Protein 1KZL (pdb70)

Sequence (202 aa):
MFTGLVEAIGVVKDVQGTIDNGFAMKIEAPQILDDCHTGDSIAVNGTCLTVTDFDRYHFTVGIAPESLRLTNLGQCKAGDPVNLERAVLSSTRMGGHFVQGHVDTVAEIVEKKQDGEAIDFTFRPRDPFVLKYIVYKGYIALDGTSLTITHVDDSTFSIMMISYTQSKVIMAKKNVGDLVNVEVDQIGKYTEKLVEAHIADW

Solvent-accessible surface area: 10571 Å² total; per-residue (Å²): 77,0,23,1,96,25,80,15,62,1,55,0,86,59,36,115,54,75,93,122,131,13,23,61,2,79,0,60,0,53,94,4,8,122,88,17,129,80,44,52,37,4,5,0,6,4,7,37,10,75,1,77,85,72,73,192,122,30,0,39,3,46,3,57,50,90,31,8,138,40,10,9,0,14,107,8,131,67,54,49,68,1,2,1,11,68,42,61,160,47,107,78,39,186,33,14,10,93,2,62,2,112,19,31,0,2,0,56,0,35,92,64,107,115,82,65,123,18,14,20,0,16,0,116,4,126,42,74,121,4,19,127,37,6,95,144,139,16,107,0,1,0,0,8,5,21,15,74,1,52,97,41,64,130,48,19,0,7,0,61,1,102,54,152,23,44,85,81,7,16,0,13,183,31,86,91,38,57,46,0,1,0,6,1,28,45,106,19,74,136,60,54,144,78,81,92,63,111,124,82,123,228

Structure (mmCIF, N/CA/C/O backbone):
data_1KZL
#
_entry.id   1KZL
#
_cell.length_a   70.485
_cell.length_b   70.485
_cell.length_c   92.952
_cell.angle_alpha   90.00
_cell.angle_beta   90.00
_cell.angle_gamma   120.00
#
_symmetry.space_group_name_H-M   'P 61'
#
loop_
_entity.id
_entity.type
_entity.pdbx_description
1 polymer 'Riboflavin Synthase'
2 non-polymer 'MERCURY (II) ION'
3 non-polymer '3-[8-((2S,3S,4R)-2,3,4,5-TETRAHYDROXYPENTYL)-2,4,7-TRIOXO-1,3,8-TRIHYDROPTERIDIN-6-YL]PROPANOIC ACID'
4 water water
#
loop_
_atom_site.group_PDB
_atom_site.id
_atom_site.type_symbol
_atom_site.label_atom_id
_atom_site.label_alt_id
_atom_site.label_comp_id
_atom_site.label_asym_id
_atom_site.label_entity_id
_atom_site.label_seq_id
_atom_site.pdbx_PDB_ins_code
_atom_site.Cartn_x
_atom_site.Cartn_y
_atom_site.Cartn_z
_atom_site.occupancy
_atom_site.B_iso_or_equiv
_atom_site.auth_seq_id
_atom_site.auth_comp_id
_atom_site.auth_asym_id
_atom_site.auth_atom_id
_atom_site.pdbx_PDB_model_num
ATOM 1 N N . MET A 1 1 ? 41.575 20.685 29.359 1.00 28.79 1 MET A N 1
ATOM 2 C CA . MET A 1 1 ? 40.730 20.706 28.129 1.00 28.72 1 MET A CA 1
ATOM 3 C C . MET A 1 1 ? 41.322 21.678 27.122 1.00 26.80 1 MET A C 1
ATOM 4 O O . MET A 1 1 ? 41.843 22.730 27.494 1.00 27.97 1 MET A O 1
ATOM 9 N N . PHE A 1 2 ? 41.238 21.324 25.845 1.00 23.90 2 PHE A N 1
ATOM 10 C CA . PHE A 1 2 ? 41.800 22.158 24.798 1.00 22.50 2 PHE A CA 1
ATOM 11 C C . PHE A 1 2 ? 40.906 22.226 23.568 1.00 22.15 2 PHE A C 1
ATOM 12 O O . PHE A 1 2 ? 39.839 21.613 23.528 1.00 21.31 2 PHE A O 1
ATOM 20 N N . THR A 1 3 ? 41.361 22.969 22.564 1.00 22.18 3 THR A N 1
ATOM 21 C CA . THR A 1 3 ? 40.604 23.147 21.333 1.00 23.17 3 THR A CA 1
ATOM 22 C C . THR A 1 3 ? 41.267 22.490 20.129 1.00 23.02 3 THR A C 1
ATOM 23 O O . THR A 1 3 ? 40.601 22.184 19.145 1.00 23.07 3 THR A O 1
ATOM 27 N N . GLY A 1 4 ? 42.576 22.267 20.200 1.00 21.66 4 GLY A N 1
ATOM 28 C CA . GLY A 1 4 ? 43.257 21.667 19.064 1.00 19.02 4 GLY A CA 1
ATOM 29 C C . GLY A 1 4 ? 43.780 22.743 18.126 1.00 19.07 4 GLY A C 1
ATOM 30 O O . GLY A 1 4 ? 44.336 22.449 17.063 1.00 17.12 4 GLY A O 1
ATOM 31 N N . LEU A 1 5 ? 43.575 24.002 18.505 1.00 17.83 5 LEU A N 1
ATOM 32 C CA . LEU A 1 5 ? 44.073 25.126 17.717 1.00 18.67 5 LEU A CA 1
ATOM 33 C C . LEU A 1 5 ? 45.403 25.492 18.373 1.00 18.41 5 LEU A C 1
ATOM 34 O O . LEU A 1 5 ? 45.449 26.251 19.339 1.00 19.06 5 LEU A O 1
ATOM 39 N N . VAL A 1 6 ? 46.485 24.921 17.859 1.00 19.36 6 VAL A N 1
ATOM 40 C CA . VAL A 1 6 ? 47.811 25.163 18.407 1.00 18.44 6 VAL A CA 1
ATOM 41 C C . VAL A 1 6 ? 48.128 26.658 18.457 1.00 19.19 6 VAL A C 1
ATOM 42 O O . VAL A 1 6 ? 47.952 27.364 17.470 1.00 18.89 6 VAL A O 1
ATOM 46 N N . GLU A 1 7 ? 48.583 27.125 19.620 1.00 19.28 7 GLU A N 1
ATOM 47 C CA . GLU A 1 7 ? 48.911 28.543 19.835 1.00 20.43 7 GLU A CA 1
ATOM 48 C C . GLU A 1 7 ? 50.341 28.913 19.501 1.00 20.26 7 GLU A C 1
ATOM 49 O O . GLU A 1 7 ? 50.626 30.044 19.105 1.00 20.24 7 GLU A O 1
ATOM 55 N N . ALA A 1 8 ? 51.257 27.981 19.723 1.00 21.30 8 ALA A N 1
ATOM 56 C CA . ALA A 1 8 ? 52.655 28.258 19.464 1.00 20.84 8 ALA A CA 1
ATOM 57 C C . ALA A 1 8 ? 53.477 26.991 19.378 1.00 22.03 8 ALA A C 1
ATOM 58 O O . ALA A 1 8 ? 52.999 25.898 19.685 1.00 20.53 8 ALA A O 1
ATOM 60 N N . ILE A 1 9 ? 54.721 27.166 18.947 1.00 20.66 9 ILE A N 1
ATOM 61 C CA . ILE A 1 9 ? 55.677 26.079 18.832 1.00 21.87 9 ILE A CA 1
ATOM 62 C C . ILE A 1 9 ? 56.828 26.408 19.772 1.00 21.81 9 ILE A C 1
ATOM 63 O O . ILE A 1 9 ? 57.523 27.408 19.591 1.00 22.21 9 ILE A O 1
ATOM 68 N N . GLY A 1 10 ? 57.004 25.581 20.795 1.00 20.33 10 GLY A N 1
ATOM 69 C CA . GLY A 1 10 ? 58.078 25.807 21.742 1.00 20.49 10 GLY A CA 1
ATOM 70 C C . GLY A 1 10 ? 59.276 24.957 21.367 1.00 20.78 10 GLY A C 1
ATOM 71 O O . GLY A 1 10 ? 59.238 24.233 20.373 1.00 19.39 10 GLY A O 1
ATOM 72 N N . VAL A 1 11 ? 60.335 25.042 22.164 1.00 19.56 11 VAL A N 1
ATOM 73 C CA . VAL A 1 11 ? 61.541 24.267 21.913 1.00 20.70 11 VAL A CA 1
ATOM 74 C C . VAL A 1 11 ? 62.003 23.581 23.198 1.00 20.04 11 VAL A C 1
ATOM 75 O O . VAL A 1 11 ? 62.146 24.224 24.236 1.00 22.05 11 VAL A O 1
ATOM 79 N N . VAL A 1 12 ? 62.221 22.272 23.127 1.00 19.34 12 VAL A N 1
ATOM 80 C CA . VAL A 1 12 ? 62.688 21.520 24.285 1.00 19.53 12 VAL A CA 1
ATOM 81 C C . VAL A 1 12 ? 64.106 21.999 24.588 1.00 20.73 12 VAL A C 1
ATOM 82 O O . VAL A 1 12 ? 64.941 22.069 23.685 1.00 19.81 12 VAL A O 1
ATOM 86 N N . LYS A 1 13 ? 64.383 22.328 25.846 1.00 19.60 13 LYS A N 1
ATOM 87 C CA . LYS A 1 13 ? 65.713 22.817 26.211 1.00 21.99 13 LYS A CA 1
ATOM 88 C C . LYS A 1 13 ? 66.520 21.842 27.053 1.00 22.52 13 LYS A C 1
ATOM 89 O O . LYS A 1 13 ? 67.749 21.879 27.048 1.00 24.08 13 LYS A O 1
ATOM 95 N N . ASP A 1 14 ? 65.831 20.973 27.782 1.00 22.38 14 ASP A N 1
ATOM 96 C CA . ASP A 1 14 ? 66.506 19.998 28.627 1.00 22.77 14 ASP A CA 1
ATOM 97 C C . ASP A 1 14 ? 65.559 18.847 28.942 1.00 23.14 14 ASP A C 1
ATOM 98 O O . ASP A 1 14 ? 64.372 19.058 29.195 1.00 22.09 14 ASP A O 1
ATOM 103 N N . VAL A 1 15 ? 66.088 17.630 28.914 1.00 22.89 15 VAL A N 1
ATOM 104 C CA . VAL A 1 15 ? 65.302 16.441 29.220 1.00 23.81 15 VAL A CA 1
ATOM 105 C C . VAL A 1 15 ? 66.189 15.548 30.075 1.00 24.62 15 VAL A C 1
ATOM 106 O O . VAL A 1 15 ? 67.332 15.279 29.715 1.00 23.74 15 VAL A O 1
ATOM 110 N N . GLN A 1 16 ? 65.670 15.112 31.217 1.00 25.15 16 GLN A N 1
ATOM 111 C CA . GLN A 1 16 ? 66.415 14.238 32.115 1.00 25.51 16 GLN A CA 1
ATOM 112 C C . GLN A 1 16 ? 65.480 13.149 32.615 1.00 25.25 16 GLN A C 1
ATOM 113 O O . GLN A 1 16 ? 64.279 13.373 32.769 1.00 24.66 16 GLN A O 1
ATOM 119 N N . GLY A 1 17 ? 66.033 11.969 32.863 1.00 24.15 17 GLY A N 1
ATOM 120 C CA . GLY A 1 17 ? 65.222 10.870 33.345 1.00 24.74 17 GLY A CA 1
ATOM 121 C C . GLY A 1 17 ? 65.396 9.656 32.466 1.00 25.16 17 GLY A C 1
ATOM 122 O O . GLY A 1 17 ? 66.371 9.559 31.725 1.00 25.87 17 GLY A O 1
ATOM 123 N N . THR A 1 18 ? 64.450 8.728 32.545 1.00 24.08 18 THR A N 1
ATOM 124 C CA . THR A 1 18 ? 64.510 7.515 31.751 1.00 24.79 18 THR A CA 1
ATOM 125 C C . THR A 1 18 ? 63.113 7.119 31.305 1.00 24.47 18 THR A C 1
ATOM 126 O O . THR A 1 18 ? 62.119 7.600 31.841 1.00 24.59 18 THR A O 1
ATOM 130 N N . ILE A 1 19 ? 63.049 6.230 30.323 1.00 24.83 19 ILE A N 1
ATOM 131 C CA . ILE A 1 19 ? 61.777 5.753 29.800 1.00 27.22 19 ILE A CA 1
ATOM 132 C C . ILE A 1 19 ? 60.947 5.028 30.865 1.00 27.86 19 ILE A C 1
ATOM 133 O O . ILE A 1 19 ? 59.730 5.210 30.937 1.00 28.48 19 ILE A O 1
ATOM 138 N N . ASP A 1 20 ? 61.604 4.223 31.699 1.00 27.33 20 ASP A N 1
ATOM 139 C CA . ASP A 1 20 ? 60.902 3.460 32.729 1.00 27.31 20 ASP A CA 1
ATOM 140 C C . ASP A 1 20 ? 60.484 4.221 33.985 1.00 26.11 20 ASP A C 1
ATOM 141 O O . ASP A 1 20 ? 59.525 3.830 34.648 1.00 25.79 20 ASP A O 1
ATOM 146 N N . ASN A 1 21 ? 61.198 5.289 34.329 1.00 24.85 21 ASN A N 1
ATOM 147 C CA . ASN A 1 21 ? 60.856 6.048 35.525 1.00 25.26 21 ASN A CA 1
ATOM 148 C C . ASN A 1 21 ? 60.250 7.427 35.278 1.00 23.95 21 ASN A C 1
ATOM 149 O O . ASN A 1 21 ? 59.662 8.012 36.184 1.00 22.46 21 ASN A O 1
ATOM 154 N N . GLY A 1 22 ? 60.387 7.946 34.062 1.00 23.17 22 GLY A N 1
ATOM 155 C CA . GLY A 1 22 ? 59.817 9.249 33.768 1.00 22.65 22 GLY A CA 1
ATOM 156 C C . GLY A 1 22 ? 60.824 10.322 33.397 1.00 24.48 22 GLY A C 1
ATOM 157 O O . GLY A 1 22 ? 62.019 10.205 33.693 1.00 23.07 22 GLY A O 1
ATOM 158 N N . PHE A 1 23 ? 60.324 11.374 32.751 1.00 22.35 23 PHE A N 1
ATOM 159 C CA . PHE A 1 23 ? 61.144 12.501 32.311 1.00 23.10 23 PHE A CA 1
ATOM 160 C C . PHE A 1 23 ? 60.802 13.802 33.033 1.00 23.58 23 PHE A C 1
ATOM 161 O O . PHE A 1 23 ? 59.661 14.026 33.442 1.00 24.14 23 PHE A O 1
ATOM 169 N N . ALA A 1 24 ? 61.811 14.654 33.169 1.00 23.05 24 ALA A N 1
ATOM 170 C CA . ALA A 1 24 ? 61.652 15.991 33.724 1.00 23.86 24 ALA A CA 1
ATOM 171 C C . ALA A 1 24 ? 62.038 16.765 32.468 1.00 22.01 24 ALA A C 1
ATOM 172 O O . ALA A 1 24 ? 63.117 16.542 31.917 1.00 22.23 24 ALA A O 1
ATOM 174 N N . MET A 1 25 ? 61.162 17.639 31.985 1.00 22.67 25 MET A N 1
ATOM 175 C CA . MET A 1 25 ? 61.456 18.366 30.755 1.00 21.28 25 MET A CA 1
ATOM 176 C C . MET A 1 25 ? 61.294 19.872 30.872 1.00 21.64 25 MET A C 1
ATOM 177 O O . MET A 1 25 ? 60.342 20.363 31.479 1.00 22.59 25 MET A O 1
ATOM 182 N N . LYS A 1 26 ? 62.229 20.602 30.274 1.00 20.92 26 LYS A N 1
ATOM 183 C CA . LYS A 1 26 ? 62.194 22.059 30.296 1.00 20.97 26 LYS A CA 1
ATOM 184 C C . LYS A 1 26 ? 61.922 22.543 28.878 1.00 20.58 26 LYS A C 1
ATOM 185 O O . LYS A 1 26 ? 62.596 22.131 27.932 1.00 18.90 26 LYS A O 1
ATOM 191 N N . ILE A 1 27 ? 60.937 23.422 28.734 1.00 20.42 27 ILE A N 1
ATOM 192 C CA . ILE A 1 27 ? 60.554 23.940 27.426 1.00 20.52 27 ILE A CA 1
ATOM 193 C C . ILE A 1 27 ? 60.586 25.467 27.347 1.00 20.52 27 ILE A C 1
ATOM 194 O O . ILE A 1 27 ? 60.102 26.155 28.246 1.00 19.95 27 ILE A O 1
ATOM 199 N N . GLU A 1 28 ? 61.162 25.986 26.266 1.00 19.37 28 GLU A N 1
ATOM 200 C CA . GLU A 1 28 ? 61.235 27.429 26.047 1.00 20.49 28 GLU A CA 1
ATOM 201 C C . GLU A 1 28 ? 60.001 27.833 25.245 1.00 20.72 28 GLU A C 1
ATOM 202 O O . GLU A 1 28 ? 59.746 27.287 24.165 1.00 20.83 28 GLU A O 1
ATOM 208 N N . ALA A 1 29 ? 59.235 28.784 25.772 1.00 20.74 29 ALA A N 1
ATOM 209 C CA . ALA A 1 29 ? 58.017 29.236 25.107 1.00 21.88 29 ALA A CA 1
ATOM 210 C C . ALA A 1 29 ? 57.492 30.544 25.697 1.00 22.53 29 ALA A C 1
ATOM 211 O O . ALA A 1 29 ? 56.363 30.604 26.179 1.00 21.32 29 ALA A O 1
ATOM 213 N N . PRO A 1 30 ? 58.299 31.616 25.644 1.00 24.51 30 PRO A N 1
ATOM 214 C CA . PRO A 1 30 ? 57.877 32.908 26.191 1.00 24.41 30 PRO A CA 1
ATOM 215 C C . PRO A 1 30 ? 56.542 33.403 25.646 1.00 25.49 30 PRO A C 1
ATOM 216 O O . PRO A 1 30 ? 55.828 34.141 26.325 1.00 23.70 30 PRO A O 1
ATOM 220 N N . GLN A 1 31 ? 56.207 32.983 24.428 1.00 25.79 31 GLN A N 1
ATOM 221 C CA . GLN A 1 31 ? 54.964 33.390 23.780 1.00 26.73 31 GLN A CA 1
ATOM 222 C C . GLN A 1 31 ? 53.714 33.045 24.580 1.00 25.80 31 GLN A C 1
ATOM 223 O O . GLN A 1 31 ? 52.680 33.684 24.404 1.00 26.91 31 GLN A O 1
ATOM 229 N N . ILE A 1 32 ? 53.788 32.040 25.447 1.00 24.31 32 ILE A N 1
ATOM 230 C CA . ILE A 1 32 ? 52.605 31.658 26.213 1.00 24.88 32 ILE A CA 1
ATOM 231 C C . ILE A 1 32 ? 52.820 31.566 27.712 1.00 25.35 32 ILE A C 1
ATOM 232 O O . ILE A 1 32 ? 52.068 30.875 28.402 1.00 25.99 32 ILE A O 1
ATOM 237 N N . LEU A 1 33 ? 53.829 32.259 28.227 1.00 24.64 33 LEU A N 1
ATOM 238 C CA . LEU A 1 33 ? 54.107 32.198 29.654 1.00 26.18 33 LEU A CA 1
ATOM 239 C C . LEU A 1 33 ? 53.725 33.455 30.428 1.00 27.67 33 LEU A C 1
ATOM 240 O O . LEU A 1 33 ? 53.955 33.540 31.633 1.00 27.76 33 LEU A O 1
ATOM 245 N N . ASP A 1 34 ? 53.129 34.420 29.739 1.00 28.61 34 ASP A N 1
ATOM 246 C CA . ASP A 1 34 ? 52.719 35.661 30.382 1.00 31.13 34 ASP A CA 1
ATOM 247 C C . ASP A 1 34 ? 51.712 35.437 31.511 1.00 30.23 34 ASP A C 1
ATOM 248 O O . ASP A 1 34 ? 51.677 36.200 32.470 1.00 29.92 34 ASP A O 1
ATOM 253 N N . ASP A 1 35 ? 50.905 34.385 31.402 1.00 29.22 35 ASP A N 1
ATOM 254 C CA . ASP A 1 35 ? 49.896 34.090 32.418 1.00 28.22 35 ASP A CA 1
ATOM 255 C C . ASP A 1 35 ? 50.079 32.712 33.044 1.00 27.54 35 ASP A C 1
ATOM 256 O O . ASP A 1 35 ? 49.097 32.070 33.415 1.00 28.48 35 ASP A O 1
ATOM 261 N N . CYS A 1 36 ? 51.317 32.250 33.168 1.00 25.98 36 CYS A N 1
ATOM 262 C CA . CYS A 1 36 ? 51.549 30.926 33.733 1.00 25.00 36 CYS A CA 1
ATOM 263 C C . CYS A 1 36 ? 51.428 30.892 35.249 1.00 24.84 36 CYS A C 1
ATOM 264 O O . CYS A 1 36 ? 51.640 31.898 35.923 1.00 25.13 36 CYS A O 1
ATOM 267 N N . HIS A 1 37 ? 51.088 29.720 35.773 1.00 22.38 37 HIS A N 1
ATOM 268 C CA . HIS A 1 37 ? 50.934 29.505 37.207 1.00 24.36 37 HIS A CA 1
ATOM 269 C C . HIS A 1 37 ? 51.194 28.022 37.454 1.00 23.95 37 HIS A C 1
ATOM 270 O O . HIS A 1 37 ? 50.749 27.176 36.677 1.00 23.95 37 HIS A O 1
ATOM 277 N N . THR A 1 38 ? 51.920 27.703 38.520 1.00 22.66 38 THR A N 1
ATOM 278 C CA . THR A 1 38 ? 52.213 26.310 38.834 1.00 22.98 38 THR A CA 1
ATOM 279 C C . THR A 1 38 ? 50.909 25.523 38.926 1.00 23.77 38 THR A C 1
ATOM 280 O O . THR A 1 38 ? 49.926 26.000 39.500 1.00 21.12 38 THR A O 1
ATOM 284 N N . GLY A 1 39 ? 50.893 24.323 38.351 1.00 22.87 39 GLY A N 1
ATOM 285 C CA . GLY A 1 39 ? 49.686 23.514 38.395 1.00 21.22 39 GLY A CA 1
ATOM 286 C C . GLY A 1 39 ? 48.851 23.599 37.131 1.00 21.53 39 GLY A C 1
ATOM 287 O O . GLY A 1 39 ? 47.982 22.757 36.900 1.00 21.69 39 GLY A O 1
ATOM 288 N N . ASP A 1 40 ? 49.100 24.617 36.312 1.00 20.92 40 ASP A N 1
ATOM 289 C CA . ASP A 1 40 ? 48.364 24.783 35.060 1.00 21.20 40 ASP A CA 1
ATOM 290 C C . ASP A 1 40 ? 48.541 23.572 34.152 1.00 21.01 40 ASP A C 1
ATOM 291 O O . ASP A 1 40 ? 49.512 22.824 34.276 1.00 20.52 40 ASP A O 1
ATOM 296 N N . SER A 1 41 ? 47.598 23.392 33.232 1.00 20.24 41 SER A N 1
ATOM 297 C CA . SER A 1 41 ? 47.660 22.297 32.273 1.00 21.18 41 SER A CA 1
ATOM 298 C C . SER A 1 41 ? 48.029 22.852 30.904 1.00 20.09 41 SER A C 1
ATOM 299 O O . SER A 1 41 ? 47.376 23.771 30.401 1.00 19.15 41 SER A O 1
ATOM 302 N N . ILE A 1 42 ? 49.085 22.300 30.314 1.00 18.38 42 ILE A N 1
ATOM 303 C CA . ILE A 1 42 ? 49.521 22.723 28.990 1.00 18.82 42 ILE A CA 1
ATOM 304 C C . ILE A 1 42 ? 49.676 21.485 28.121 1.00 17.48 42 ILE A C 1
ATOM 305 O O . ILE A 1 42 ? 50.229 20.480 28.558 1.00 17.71 42 ILE A O 1
ATOM 310 N N . ALA A 1 43 ? 49.166 21.555 26.897 1.00 17.66 43 ALA A N 1
ATOM 311 C CA . ALA A 1 43 ? 49.258 20.430 25.978 1.00 18.04 43 ALA A CA 1
ATOM 312 C C . ALA A 1 43 ? 50.531 20.548 25.151 1.00 16.72 43 ALA A C 1
ATOM 313 O O . ALA A 1 43 ? 50.729 21.538 24.453 1.00 15.97 43 ALA A O 1
ATOM 315 N N . VAL A 1 44 ? 51.390 19.537 25.249 1.00 16.51 44 VAL A N 1
ATOM 316 C CA . VAL A 1 44 ? 52.650 19.497 24.504 1.00 15.45 44 VAL A CA 1
ATOM 317 C C . VAL A 1 44 ? 52.454 18.394 23.471 1.00 15.02 44 VAL A C 1
ATOM 318 O O . VAL A 1 44 ? 52.380 17.216 23.825 1.00 16.63 44 VAL A O 1
ATOM 322 N N . ASN A 1 45 ? 52.368 18.773 22.200 1.00 13.51 45 ASN A N 1
ATOM 323 C CA . ASN A 1 45 ? 52.104 17.797 21.140 1.00 15.42 45 ASN A CA 1
ATOM 324 C C . ASN A 1 45 ? 50.803 17.053 21.477 1.00 15.16 45 ASN A C 1
ATOM 325 O O . ASN A 1 45 ? 50.687 15.839 21.280 1.00 14.04 45 ASN A O 1
ATOM 330 N N . GLY A 1 46 ? 49.837 17.794 22.013 1.00 15.02 46 GLY A N 1
ATOM 331 C CA . GLY A 1 46 ? 48.548 17.214 22.345 1.00 16.17 46 GLY A CA 1
ATOM 332 C C . GLY A 1 46 ? 48.493 16.412 23.626 1.00 17.12 46 GLY A C 1
ATOM 333 O O . GLY A 1 46 ? 47.477 15.786 23.927 1.00 17.39 46 GLY A O 1
ATOM 334 N N . THR A 1 47 ? 49.581 16.428 24.387 1.00 18.55 47 THR A N 1
ATOM 335 C CA . THR A 1 47 ? 49.636 15.690 25.639 1.00 17.89 47 THR A CA 1
ATOM 336 C C . THR A 1 47 ? 49.450 16.655 26.803 1.00 17.34 47 THR A C 1
ATOM 337 O O . THR A 1 47 ? 50.277 17.542 27.017 1.00 16.20 47 THR A O 1
ATOM 341 N N . CYS A 1 48 ? 48.360 16.494 27.550 1.00 17.60 48 CYS A N 1
ATOM 342 C CA . CYS A 1 48 ? 48.108 17.365 28.689 1.00 16.52 48 CYS A CA 1
ATOM 343 C C . CYS A 1 48 ? 49.131 17.072 29.779 1.00 17.16 48 CYS A C 1
ATOM 344 O O . CYS A 1 48 ? 49.241 15.937 30.246 1.00 16.21 48 CYS A O 1
ATOM 347 N N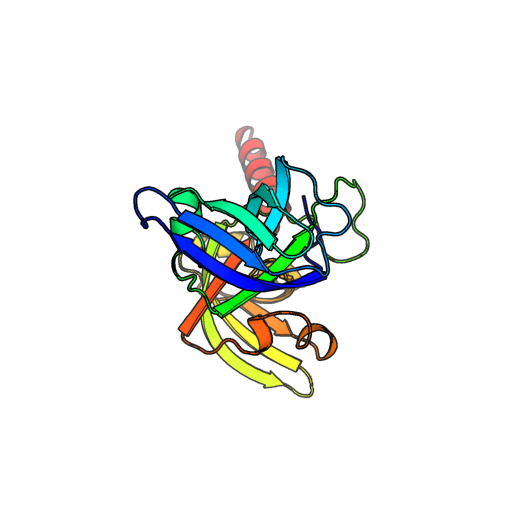 . LEU A 1 49 ? 49.890 18.098 30.165 1.00 19.14 49 LEU A N 1
ATOM 348 C CA . LEU A 1 49 ? 50.912 17.969 31.201 1.00 18.50 49 LEU A CA 1
ATOM 349 C C . LEU A 1 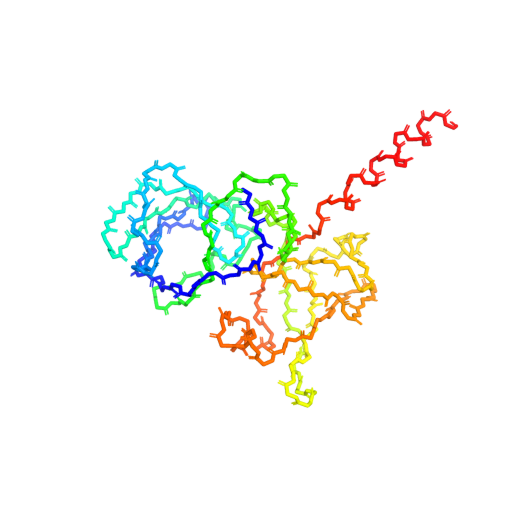49 ? 50.761 19.109 32.213 1.00 19.66 49 LEU A C 1
ATOM 350 O O . LEU A 1 49 ? 50.271 20.191 31.873 1.00 20.50 49 LEU A O 1
ATOM 355 N N . THR A 1 50 ? 51.193 18.860 33.446 1.00 19.34 50 THR A N 1
ATOM 356 C CA . THR A 1 50 ? 51.091 19.835 34.535 1.00 20.01 50 THR A CA 1
ATOM 357 C C . THR A 1 50 ? 52.375 20.634 34.760 1.00 20.73 50 THR A C 1
ATOM 358 O O . THR A 1 50 ? 53.445 20.062 34.966 1.00 19.93 50 THR A O 1
ATOM 362 N N . VAL A 1 51 ? 52.255 21.958 34.733 1.00 22.39 51 VAL A N 1
ATOM 363 C CA . VAL A 1 51 ? 53.395 22.846 34.950 1.00 21.28 51 VAL A CA 1
ATOM 364 C C . VAL A 1 51 ? 53.920 22.669 36.377 1.00 22.00 51 VAL A C 1
ATOM 365 O O . VAL A 1 51 ? 53.175 22.837 37.337 1.00 21.71 51 VAL A O 1
ATOM 369 N N . THR A 1 52 ? 55.198 22.326 36.514 1.00 22.72 52 THR A N 1
ATOM 370 C CA . THR A 1 52 ? 55.800 22.137 37.833 1.00 23.32 52 THR A CA 1
ATOM 371 C C . THR A 1 52 ? 56.578 23.375 38.273 1.00 24.48 52 THR A C 1
ATOM 372 O O . THR A 1 52 ? 56.825 23.569 39.459 1.00 24.56 52 THR A O 1
ATOM 376 N N . ASP A 1 53 ? 56.972 24.201 37.310 1.00 25.73 53 ASP A N 1
ATOM 377 C CA . ASP A 1 53 ? 57.710 25.428 37.600 1.00 26.73 53 ASP A CA 1
ATOM 378 C C . ASP A 1 53 ? 57.823 26.216 36.305 1.00 27.94 53 ASP A C 1
ATOM 379 O O . ASP A 1 53 ? 57.600 25.670 35.220 1.00 27.62 53 ASP A O 1
ATOM 384 N N . PHE A 1 54 ? 58.171 27.495 36.406 1.00 28.31 54 PHE A N 1
ATOM 385 C CA . PHE A 1 54 ? 58.283 28.324 35.215 1.00 27.86 54 PHE A CA 1
ATOM 386 C C . PHE A 1 54 ? 58.865 29.696 35.515 1.00 28.28 54 PHE A C 1
ATOM 387 O O . PHE A 1 54 ? 59.036 30.083 36.671 1.00 27.05 54 PHE A O 1
ATOM 395 N N . ASP A 1 55 ? 59.164 30.421 34.445 1.00 27.37 55 ASP A N 1
ATOM 396 C CA . ASP A 1 55 ? 59.652 31.785 34.531 1.00 28.83 55 ASP A CA 1
ATOM 397 C C . ASP A 1 55 ? 59.198 32.427 33.234 1.00 28.33 55 ASP A C 1
ATOM 398 O O . ASP A 1 55 ? 58.416 31.823 32.492 1.00 28.63 55 ASP A O 1
ATOM 403 N N . ARG A 1 56 ? 59.658 33.636 32.949 1.00 27.06 56 ARG A N 1
ATOM 404 C CA . ARG A 1 56 ? 59.225 34.324 31.741 1.00 26.83 56 ARG A CA 1
ATOM 405 C C . ARG A 1 56 ? 59.611 33.641 30.431 1.00 25.79 56 ARG A C 1
ATOM 406 O O . ARG A 1 56 ? 59.001 33.898 29.393 1.00 24.64 56 ARG A O 1
ATOM 414 N N . TYR A 1 57 ? 60.604 32.761 30.474 1.00 26.17 57 TYR A N 1
ATOM 415 C CA . TYR A 1 57 ? 61.067 32.096 29.259 1.00 26.81 57 TYR A CA 1
ATOM 416 C C . TYR A 1 57 ? 60.857 30.581 29.181 1.00 24.14 57 TYR A C 1
ATOM 417 O O . TYR A 1 57 ? 60.700 30.033 28.089 1.00 21.14 57 TYR A O 1
ATOM 426 N N . HIS A 1 58 ? 60.849 29.909 30.327 1.00 22.83 58 HIS A N 1
ATOM 427 C CA . HIS A 1 58 ? 60.701 28.455 30.346 1.00 22.86 58 HIS A CA 1
ATOM 428 C C . HIS A 1 58 ? 59.683 27.935 31.350 1.00 23.63 58 HIS A C 1
ATOM 429 O O . HIS A 1 58 ? 59.336 28.615 32.313 1.00 23.69 58 HIS A O 1
ATOM 436 N N . PHE A 1 59 ? 59.213 26.714 31.111 1.00 22.48 59 PHE A N 1
ATOM 437 C CA . PHE A 1 59 ? 58.296 26.052 32.027 1.00 22.59 59 PHE A CA 1
ATOM 438 C C . PHE A 1 59 ? 58.732 24.591 32.044 1.00 22.19 59 PHE A C 1
ATOM 439 O O . PHE A 1 59 ? 59.269 24.086 31.054 1.00 22.46 59 PHE A O 1
ATOM 447 N N . THR A 1 60 ? 58.558 23.927 33.179 1.00 18.80 60 THR A N 1
ATOM 448 C CA . T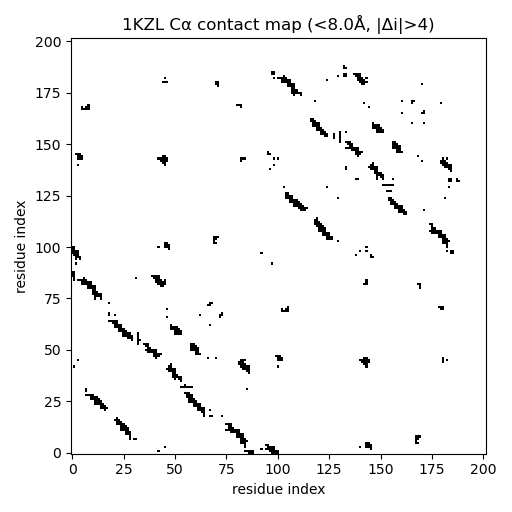HR A 1 60 ? 58.957 22.538 33.291 1.00 20.26 60 THR A CA 1
ATOM 449 C C . THR A 1 60 ? 57.762 21.640 33.556 1.00 20.75 60 THR A C 1
ATOM 450 O O . THR A 1 60 ? 56.726 22.096 34.047 1.00 20.68 60 THR A O 1
ATOM 454 N N . VAL A 1 61 ? 57.911 20.362 33.223 1.00 19.32 61 VAL A N 1
ATOM 455 C CA . VAL A 1 61 ? 56.849 19.384 33.425 1.00 18.51 61 VAL A CA 1
ATOM 456 C C . VAL A 1 61 ? 57.445 18.041 33.800 1.00 19.07 61 VAL A C 1
ATOM 457 O O . VAL A 1 61 ? 58.616 17.770 33.531 1.00 19.03 61 VAL A O 1
ATOM 461 N N . GLY A 1 62 ? 56.625 17.211 34.436 1.00 16.90 62 GLY A N 1
ATOM 462 C CA . GLY A 1 62 ? 57.048 15.881 34.813 1.00 18.06 62 GLY A CA 1
ATOM 463 C C . GLY A 1 62 ? 56.250 14.965 33.906 1.00 18.14 62 GLY A C 1
ATOM 464 O O . GLY A 1 62 ? 55.024 15.069 33.849 1.00 20.21 62 GLY A O 1
ATOM 465 N N . ILE A 1 63 ? 56.924 14.080 33.183 1.00 17.44 63 ILE A N 1
ATOM 466 C CA . ILE A 1 63 ? 56.219 13.184 32.275 1.00 17.59 63 ILE A CA 1
ATOM 467 C C . ILE A 1 63 ? 56.328 11.741 32.755 1.00 18.34 63 ILE A C 1
ATOM 468 O O . ILE A 1 63 ? 57.415 11.162 32.797 1.00 17.41 63 ILE A O 1
ATOM 473 N N . ALA A 1 64 ? 55.187 11.173 33.127 1.00 17.54 64 ALA A N 1
ATOM 474 C CA . ALA A 1 64 ? 55.124 9.805 33.625 1.00 19.05 64 ALA A CA 1
ATOM 475 C C . ALA A 1 64 ? 55.426 8.771 32.551 1.00 17.80 64 ALA A C 1
ATOM 476 O O . ALA A 1 64 ? 55.209 9.004 31.363 1.00 18.70 64 ALA A O 1
ATOM 478 N N . PRO A 1 65 ? 55.946 7.607 32.965 1.00 18.05 65 PRO A N 1
ATOM 479 C CA . PRO A 1 65 ? 56.281 6.516 32.050 1.00 18.49 65 PRO A CA 1
ATOM 480 C C . PRO A 1 65 ? 55.136 6.164 31.094 1.00 18.04 65 PRO A C 1
ATOM 481 O O . PRO A 1 65 ? 55.366 5.909 29.915 1.00 18.03 65 PRO A O 1
ATOM 485 N N . GLU A 1 66 ? 53.904 6.155 31.596 1.00 19.71 66 GLU A N 1
ATOM 486 C CA . GLU A 1 66 ? 52.755 5.835 30.744 1.00 19.92 66 GLU A CA 1
ATOM 487 C C . GLU A 1 66 ? 52.577 6.901 29.651 1.00 19.25 66 GLU A C 1
ATOM 488 O O . GLU A 1 66 ? 52.250 6.580 28.507 1.00 18.10 66 GLU A O 1
ATOM 494 N N . SER A 1 67 ? 52.793 8.166 29.996 1.00 17.91 67 SER A N 1
ATOM 495 C CA . SER A 1 67 ? 52.669 9.231 28.999 1.00 19.79 67 SER A CA 1
ATOM 496 C C . SER A 1 67 ? 53.741 9.047 27.927 1.00 20.01 67 SER A C 1
ATOM 497 O O . SER A 1 67 ? 53.487 9.234 26.732 1.00 20.34 67 SER A O 1
ATOM 500 N N . LEU A 1 68 ? 54.940 8.667 28.360 1.00 19.99 68 LEU A N 1
ATOM 501 C CA . LEU A 1 68 ? 56.045 8.445 27.440 1.00 21.44 68 LEU A CA 1
ATOM 502 C C . LEU A 1 68 ? 55.794 7.211 26.572 1.00 22.45 68 LEU A C 1
ATOM 503 O O . LEU A 1 68 ? 56.234 7.159 25.425 1.00 22.89 68 LEU A O 1
ATOM 508 N N . ARG A 1 69 ? 55.077 6.230 27.117 1.00 22.01 69 ARG A N 1
ATOM 509 C CA . ARG A 1 69 ? 54.786 4.987 26.392 1.00 21.63 69 ARG A CA 1
ATOM 510 C C . ARG A 1 69 ? 53.743 5.139 25.283 1.00 20.65 69 ARG A C 1
ATOM 511 O O . ARG A 1 69 ? 53.847 4.497 24.243 1.00 20.43 69 ARG A O 1
ATOM 519 N N . LEU A 1 70 ? 52.754 5.999 25.500 1.00 21.06 70 LEU A N 1
ATOM 520 C CA . LEU A 1 70 ? 51.678 6.202 24.532 1.00 19.93 70 LEU A CA 1
ATOM 521 C C . LEU A 1 70 ? 51.833 7.396 23.592 1.00 20.03 70 LEU A C 1
ATOM 522 O O . LEU A 1 70 ? 50.969 7.625 22.744 1.00 21.39 70 LEU A O 1
ATOM 527 N N . THR A 1 71 ? 52.917 8.154 23.732 1.00 18.47 71 THR A N 1
ATOM 528 C CA . THR A 1 71 ? 53.131 9.328 22.882 1.00 18.66 71 THR A CA 1
ATOM 529 C C . THR A 1 71 ? 54.537 9.346 22.299 1.00 18.66 71 THR A C 1
ATOM 530 O O . THR A 1 71 ? 55.306 8.409 22.492 1.00 18.61 71 THR A O 1
ATOM 534 N N . ASN A 1 72 ? 54.863 10.425 21.590 1.00 18.29 72 ASN A N 1
ATOM 535 C CA . ASN A 1 72 ? 56.188 10.581 20.999 1.00 20.24 72 ASN A CA 1
ATOM 536 C C . ASN A 1 72 ? 57.095 11.404 21.912 1.00 19.82 72 ASN A C 1
ATOM 537 O O . ASN A 1 72 ? 58.214 11.752 21.532 1.00 21.28 72 ASN A O 1
ATOM 542 N N . LEU A 1 73 ? 56.621 11.713 23.115 1.00 19.21 73 LEU A N 1
ATOM 543 C CA . LEU A 1 73 ? 57.419 12.515 24.040 1.00 18.83 73 LEU A CA 1
ATOM 544 C C . LEU A 1 73 ? 58.646 11.753 24.528 1.00 19.96 73 LEU A C 1
ATOM 545 O O . LEU A 1 73 ? 59.634 12.354 24.965 1.00 19.58 73 LEU A O 1
ATOM 550 N N . GLY A 1 74 ? 58.578 10.428 24.453 1.00 18.05 74 GLY A N 1
ATOM 551 C CA . GLY A 1 74 ? 59.702 9.611 24.866 1.00 20.04 74 GLY A CA 1
ATOM 552 C C . GLY A 1 74 ? 60.887 9.804 23.936 1.00 21.42 74 GLY A C 1
ATOM 553 O O . GLY A 1 74 ? 62.015 9.447 24.279 1.00 21.12 74 GLY A O 1
ATOM 554 N N . GLN A 1 75 ? 60.634 10.376 22.758 1.00 21.66 75 GLN A N 1
ATOM 555 C CA . GLN A 1 75 ? 61.689 10.618 21.772 1.00 24.38 75 GLN A CA 1
ATOM 556 C C . GLN A 1 75 ? 62.229 12.043 21.834 1.00 23.52 75 GLN A C 1
ATOM 557 O O . GLN A 1 75 ? 63.151 12.392 21.095 1.00 23.69 75 GLN A O 1
ATOM 563 N N . CYS A 1 76 ? 61.656 12.867 22.703 1.00 22.45 76 CYS A N 1
ATOM 564 C CA . CYS A 1 76 ? 62.088 14.258 22.823 1.00 22.67 76 CYS A CA 1
ATOM 565 C C . CYS A 1 76 ? 63.555 14.441 23.207 1.00 22.93 76 CYS A C 1
ATOM 566 O O . CYS A 1 76 ? 64.067 13.757 24.098 1.00 21.73 76 CYS A O 1
ATOM 569 N N . LYS A 1 77 ? 64.210 15.383 22.532 1.00 22.23 77 LYS A N 1
ATOM 570 C CA . LYS A 1 77 ? 65.613 15.718 22.787 1.00 23.16 77 LYS A CA 1
ATOM 571 C C . LYS A 1 77 ? 65.723 17.240 22.787 1.00 22.34 77 LYS A C 1
ATOM 572 O O . LYS A 1 77 ? 64.928 17.921 22.134 1.00 19.36 77 LYS A O 1
ATOM 578 N N . ALA A 1 78 ? 66.697 17.771 23.520 1.00 22.15 78 ALA A N 1
ATOM 579 C CA . ALA A 1 78 ? 66.916 19.214 23.559 1.00 20.34 78 ALA A CA 1
ATOM 580 C C . ALA A 1 78 ? 67.082 19.671 22.110 1.00 18.55 78 ALA A C 1
ATOM 581 O O . ALA A 1 78 ? 67.835 19.067 21.348 1.00 18.61 78 ALA A O 1
ATOM 583 N N . GLY A 1 79 ? 66.368 20.725 21.732 1.00 19.28 79 GLY A N 1
ATOM 584 C CA . GLY A 1 79 ? 66.443 21.228 20.370 1.00 19.44 79 GLY A CA 1
ATOM 585 C C . GLY A 1 79 ? 65.178 20.955 19.563 1.00 19.69 79 GLY A C 1
ATOM 586 O O . GLY A 1 79 ? 64.913 21.630 18.569 1.00 17.57 79 GLY A O 1
ATOM 587 N N . ASP A 1 80 ? 64.392 19.968 19.988 1.00 19.97 80 ASP A N 1
ATOM 588 C CA . ASP A 1 80 ? 63.159 19.615 19.283 1.00 19.64 80 ASP A CA 1
ATOM 589 C C . ASP A 1 80 ? 62.037 20.627 19.476 1.00 19.33 80 ASP A C 1
ATOM 590 O O . ASP A 1 80 ? 61.902 21.220 20.541 1.00 20.17 80 ASP A O 1
ATOM 595 N N . PRO A 1 81 ? 61.218 20.840 18.431 1.00 20.47 81 PRO A N 1
ATOM 596 C CA . PRO A 1 81 ? 60.093 21.775 18.495 1.00 18.42 81 PRO A CA 1
ATOM 597 C C . PRO A 1 81 ? 58.854 20.989 18.936 1.00 17.91 81 PRO A C 1
ATOM 598 O O . PRO A 1 81 ? 58.715 19.809 18.610 1.00 16.21 81 PRO A O 1
ATOM 602 N N . VAL A 1 82 ? 57.965 21.632 19.684 1.00 16.97 82 VAL A N 1
ATOM 603 C CA . VAL A 1 82 ? 56.745 20.970 20.133 1.00 17.87 82 VAL A CA 1
ATOM 604 C C . VAL A 1 82 ? 55.553 21.908 20.015 1.00 18.00 82 VAL A C 1
ATOM 605 O O . VAL A 1 82 ? 55.693 23.124 20.167 1.00 16.20 82 VAL A O 1
ATOM 609 N N . ASN A 1 83 ? 54.387 21.344 19.718 1.00 15.41 83 ASN A N 1
ATOM 610 C CA . ASN A 1 83 ? 53.174 22.144 19.629 1.00 17.10 83 ASN A CA 1
ATOM 611 C C . ASN A 1 83 ? 52.740 22.442 21.061 1.00 15.73 83 ASN A C 1
ATOM 612 O O . ASN A 1 83 ? 52.897 21.604 21.951 1.00 16.75 83 ASN A O 1
ATOM 617 N N . LEU A 1 84 ? 52.210 23.637 21.289 1.00 15.98 84 LEU A N 1
ATOM 618 C CA . LEU A 1 84 ? 51.764 24.021 22.622 1.00 16.86 84 LEU A CA 1
ATOM 619 C C . LEU A 1 84 ? 50.406 24.706 22.577 1.00 18.18 84 LEU A C 1
ATOM 620 O O . LEU A 1 84 ? 50.099 25.444 21.637 1.00 18.88 84 LEU A O 1
ATOM 625 N N . GLU A 1 85 ? 49.596 24.447 23.598 1.00 17.13 85 GLU A N 1
ATOM 626 C CA . GLU A 1 85 ? 48.287 25.071 23.713 1.00 18.60 85 GLU A CA 1
ATOM 627 C C . GLU A 1 85 ? 47.910 25.132 25.182 1.00 17.54 85 GLU A C 1
ATOM 628 O O . GLU A 1 85 ? 47.938 24.120 25.877 1.00 18.32 85 GLU A O 1
ATOM 634 N N . ARG A 1 86 ? 47.563 26.320 25.660 1.00 17.87 86 ARG A N 1
ATOM 635 C CA . ARG A 1 86 ? 47.177 26.467 27.054 1.00 19.95 86 ARG A CA 1
ATOM 636 C C . ARG A 1 86 ? 45.762 25.936 27.239 1.00 20.42 86 ARG A C 1
ATOM 637 O O . ARG A 1 86 ? 44.960 25.959 26.311 1.00 19.57 86 ARG A O 1
ATOM 645 N N . ALA A 1 87 ? 45.473 25.446 28.438 1.00 21.80 87 ALA A N 1
ATOM 646 C CA . ALA A 1 87 ? 44.166 24.891 28.753 1.00 24.06 87 ALA A CA 1
ATOM 647 C C . ALA A 1 87 ? 43.083 25.959 28.838 1.00 26.33 87 ALA A C 1
ATOM 648 O O . ALA A 1 87 ? 43.362 27.139 29.045 1.00 26.45 87 ALA A O 1
ATOM 650 N N . VAL A 1 88 ? 41.842 25.528 28.660 1.00 28.62 88 VAL A N 1
ATOM 651 C CA . VAL A 1 88 ? 40.697 26.419 28.740 1.00 30.24 88 VAL A CA 1
ATOM 652 C C . VAL A 1 88 ? 39.479 25.594 29.106 1.00 31.61 88 VAL A C 1
ATOM 653 O O . VAL A 1 88 ? 39.244 24.527 28.534 1.00 30.78 88 VAL A O 1
ATOM 657 N N . LEU A 1 89 ? 38.722 26.076 30.083 1.00 32.55 89 LEU A N 1
ATOM 658 C CA . LEU A 1 89 ? 37.513 25.388 30.501 1.00 33.49 89 LEU A CA 1
ATOM 659 C C . LEU A 1 89 ? 36.334 26.173 29.949 1.00 34.88 89 LEU A C 1
ATOM 660 O O . LEU A 1 89 ? 35.946 27.206 30.496 1.00 34.88 89 LEU A O 1
ATOM 665 N N . SER A 1 90 ? 35.789 25.684 28.840 1.00 35.62 90 SER A N 1
ATOM 666 C CA . SER A 1 90 ? 34.655 26.322 28.182 1.00 37.00 90 SER A CA 1
ATOM 667 C C . SER A 1 90 ? 33.731 25.260 27.594 1.00 38.32 90 SER A C 1
ATOM 668 O O . SER A 1 90 ? 34.192 24.254 27.050 1.00 38.23 90 SER A O 1
ATOM 671 N N . SER A 1 91 ? 32.426 25.489 27.705 1.00 38.36 91 SER A N 1
ATOM 672 C CA . SER A 1 91 ? 31.439 24.548 27.188 1.00 39.23 91 SER A CA 1
ATOM 673 C C . SER A 1 91 ? 31.187 24.786 25.704 1.00 39.03 91 SER A C 1
ATOM 674 O O . SER A 1 91 ? 30.413 24.068 25.072 1.00 39.13 91 SER A O 1
ATOM 677 N N . THR A 1 92 ? 31.848 25.795 25.149 1.00 38.82 92 THR A N 1
ATOM 678 C CA . THR A 1 92 ? 31.676 26.122 23.740 1.00 39.13 92 THR A CA 1
ATOM 679 C C . THR A 1 92 ? 32.934 25.814 22.942 1.00 40.20 92 THR A C 1
ATOM 680 O O . THR A 1 92 ? 34.044 25.833 23.476 1.00 39.11 92 THR A O 1
ATOM 684 N N . ARG A 1 93 ? 32.757 25.534 21.656 1.00 40.51 93 ARG A N 1
ATOM 685 C CA . ARG A 1 93 ? 33.890 25.228 20.802 1.00 41.59 93 ARG A CA 1
ATOM 686 C C . ARG A 1 93 ? 33.654 25.705 19.371 1.00 43.17 93 ARG A C 1
ATOM 687 O O . ARG A 1 93 ? 33.271 24.930 18.494 1.00 42.79 93 ARG A O 1
ATOM 695 N N . MET A 1 94 ? 33.864 26.999 19.152 1.00 44.54 94 MET A N 1
ATOM 696 C CA . MET A 1 94 ? 33.715 27.589 17.830 1.00 46.35 94 MET A CA 1
ATOM 697 C C . MET A 1 94 ? 35.130 27.711 17.281 1.00 44.68 94 MET A C 1
ATOM 698 O O . MET A 1 94 ? 35.727 28.786 17.270 1.00 46.46 94 MET A O 1
ATOM 703 N N . GLY A 1 95 ? 35.652 26.575 16.836 1.00 42.50 95 GLY A N 1
ATOM 704 C CA . GLY A 1 95 ? 37.002 26.495 16.316 1.00 37.14 95 GLY A CA 1
ATOM 705 C C . GLY A 1 95 ? 37.593 25.277 16.998 1.00 33.67 95 GLY A C 1
ATOM 706 O O . GLY A 1 95 ? 37.528 25.170 18.222 1.00 32.16 95 GLY A O 1
ATOM 707 N N . GLY A 1 96 ? 38.158 24.358 16.222 1.00 30.80 96 GLY A N 1
ATOM 708 C CA . GLY A 1 96 ? 38.714 23.152 16.811 1.00 28.53 96 GLY A CA 1
ATOM 709 C C . GLY A 1 96 ? 37.585 22.321 17.395 1.00 27.30 96 GLY A C 1
ATOM 710 O O . GLY A 1 96 ? 36.430 22.464 16.984 1.00 26.29 96 GLY A O 1
ATOM 711 N N . HIS A 1 97 ? 37.902 21.449 18.344 1.00 25.40 97 HIS A N 1
ATOM 712 C CA . HIS A 1 97 ? 36.879 20.620 18.971 1.00 24.91 97 HIS A CA 1
ATOM 713 C C . HIS A 1 97 ? 37.235 20.353 20.427 1.00 25.01 97 HIS A C 1
ATOM 714 O O . HIS A 1 97 ? 38.130 21.000 20.970 1.00 26.58 97 HIS A O 1
ATOM 721 N N . PHE A 1 98 ? 36.532 19.428 21.072 1.00 24.84 98 PHE A N 1
ATOM 722 C CA . PHE A 1 98 ? 36.821 19.136 22.470 1.00 24.84 98 PHE A CA 1
ATOM 723 C C . PHE A 1 98 ? 37.971 18.151 22.610 1.00 24.61 98 PHE A C 1
ATOM 724 O O . PHE A 1 98 ? 37.782 16.932 22.587 1.00 23.06 98 PHE A O 1
ATOM 732 N N . VAL A 1 99 ? 39.171 18.707 22.742 1.00 23.71 99 VAL A N 1
ATOM 733 C CA . VAL A 1 99 ? 40.395 17.930 22.898 1.00 22.27 99 VAL A CA 1
ATOM 734 C C . VAL A 1 99 ? 40.718 17.833 24.382 1.00 21.43 99 VAL A C 1
ATOM 735 O O . VAL A 1 99 ? 40.834 18.849 25.069 1.00 20.68 99 VAL A O 1
ATOM 739 N N . GLN A 1 100 ? 40.864 16.610 24.875 1.00 19.44 100 GLN A N 1
ATOM 740 C CA . GLN A 1 100 ? 41.154 16.393 26.284 1.00 20.88 100 GLN A CA 1
ATOM 741 C C . GLN A 1 100 ? 42.646 16.416 26.605 1.00 19.02 100 GLN A C 1
ATOM 742 O O . GLN A 1 100 ? 43.040 16.695 27.737 1.00 18.41 100 GLN A O 1
ATOM 748 N N . GLY A 1 101 ? 43.475 16.124 25.610 1.00 18.19 101 GLY A N 1
ATOM 749 C CA . GLY A 1 101 ? 44.906 16.107 25.843 1.00 16.95 101 GLY A CA 1
ATOM 750 C C . GLY A 1 101 ? 45.335 14.742 26.344 1.00 18.24 101 GLY A C 1
ATOM 751 O O . GLY A 1 101 ? 46.456 14.558 26.816 1.00 17.46 101 GLY A O 1
ATOM 752 N N . HIS A 1 102 ? 44.421 13.784 26.261 1.00 21.37 102 HIS A N 1
ATOM 753 C CA . HIS A 1 102 ? 44.700 12.416 26.671 1.00 21.87 102 HIS A CA 1
ATOM 754 C C . HIS A 1 102 ? 44.899 11.568 25.419 1.00 20.55 102 HIS A C 1
ATOM 755 O O . HIS A 1 102 ? 43.949 11.056 24.834 1.00 21.77 102 HIS A O 1
ATOM 762 N N . VAL A 1 103 ? 46.159 11.439 25.023 1.00 20.35 103 VAL A N 1
ATOM 763 C CA . VAL A 1 103 ? 46.561 10.698 23.836 1.00 19.27 103 VAL A CA 1
ATOM 764 C C . VAL A 1 103 ? 46.233 9.211 23.897 1.00 20.06 103 VAL A C 1
ATOM 765 O O . VAL A 1 103 ? 46.525 8.544 24.887 1.00 18.43 103 VAL A O 1
ATOM 769 N N . ASP A 1 104 ? 45.630 8.703 22.822 1.00 19.96 104 ASP A N 1
ATOM 770 C CA . ASP A 1 104 ? 45.266 7.291 22.732 1.00 20.78 104 ASP A CA 1
ATOM 771 C C . ASP A 1 104 ? 46.430 6.400 22.313 1.00 21.11 104 ASP A C 1
ATOM 772 O O . ASP A 1 104 ? 46.694 5.373 22.942 1.00 23.53 104 ASP A O 1
ATOM 777 N N . THR A 1 105 ? 47.120 6.796 21.249 1.00 21.10 105 THR A N 1
ATOM 778 C CA . THR A 1 105 ? 48.238 6.018 20.728 1.00 20.83 105 THR A CA 1
ATOM 779 C C . THR A 1 105 ? 49.058 6.907 19.798 1.00 20.11 105 THR A C 1
ATOM 780 O O . THR A 1 105 ? 48.790 8.104 19.686 1.00 21.55 105 THR A O 1
ATOM 784 N N . VAL A 1 106 ? 50.073 6.335 19.158 1.00 19.50 106 VAL A N 1
ATOM 785 C CA . VAL A 1 106 ? 50.877 7.089 18.202 1.00 18.93 106 VAL A CA 1
ATOM 786 C C . VAL A 1 106 ? 50.584 6.533 16.814 1.00 20.19 106 VAL A C 1
ATOM 787 O O . VAL A 1 106 ? 50.086 5.410 16.677 1.00 20.72 106 VAL A O 1
ATOM 791 N N . ALA A 1 107 ? 50.867 7.321 15.786 1.00 17.93 107 ALA A N 1
ATOM 792 C CA . ALA A 1 107 ? 50.649 6.880 14.418 1.00 19.55 107 ALA A CA 1
ATOM 793 C C . ALA A 1 107 ? 51.880 7.243 13.602 1.00 20.84 107 ALA A C 1
ATOM 794 O O . ALA A 1 107 ? 52.469 8.308 13.786 1.00 21.78 107 ALA A O 1
ATOM 796 N N . GLU A 1 108 ? 52.269 6.347 12.707 1.00 21.11 108 GLU A N 1
ATOM 797 C CA . GLU A 1 108 ? 53.433 6.564 11.862 1.00 22.43 108 GLU A CA 1
ATOM 798 C C . GLU A 1 108 ? 53.014 7.176 10.525 1.00 21.51 108 GLU A C 1
ATOM 799 O O . GLU A 1 108 ? 52.066 6.703 9.894 1.00 20.71 108 GLU A O 1
ATOM 805 N N . ILE A 1 109 ? 53.703 8.234 10.105 1.00 19.21 109 ILE A N 1
ATOM 806 C CA . ILE A 1 109 ? 53.406 8.856 8.819 1.00 20.11 109 ILE A CA 1
ATOM 807 C C . ILE A 1 109 ? 53.908 7.875 7.760 1.00 20.61 109 ILE A C 1
ATOM 808 O O . ILE A 1 109 ? 55.088 7.521 7.752 1.00 22.19 109 ILE A O 1
ATOM 813 N N . VAL A 1 110 ? 53.016 7.427 6.880 1.00 20.84 110 VAL A N 1
ATOM 814 C CA . VAL A 1 110 ? 53.382 6.467 5.840 1.00 21.63 110 VAL A CA 1
ATOM 815 C C . VAL A 1 110 ? 53.373 7.061 4.437 1.00 23.58 110 VAL A C 1
ATOM 816 O O . VAL A 1 110 ? 53.851 6.439 3.492 1.00 24.61 110 VAL A O 1
ATOM 820 N N . GLU A 1 111 ? 52.814 8.259 4.304 1.00 23.83 111 GLU A N 1
ATOM 821 C CA . GLU A 1 111 ? 52.776 8.947 3.019 1.00 24.37 111 GLU A CA 1
ATOM 822 C C . GLU A 1 111 ? 52.578 10.442 3.221 1.00 24.41 111 GLU A C 1
ATOM 823 O O . GLU A 1 111 ? 51.850 10.875 4.119 1.00 24.34 111 GLU A O 1
ATOM 829 N N . LYS A 1 112 ? 53.247 11.224 2.384 1.00 22.72 112 LYS A N 1
ATOM 830 C CA . LYS A 1 112 ? 53.180 12.673 2.458 1.00 24.19 112 LYS A CA 1
ATOM 831 C C . LYS A 1 112 ? 53.393 13.252 1.065 1.00 25.51 112 LYS A C 1
ATOM 832 O O . LYS A 1 112 ? 54.482 13.149 0.503 1.00 24.66 112 LYS A O 1
ATOM 838 N N . LYS A 1 113 ? 52.349 13.856 0.511 1.00 26.55 113 LYS A N 1
ATOM 839 C CA . LYS A 1 113 ? 52.436 14.436 -0.817 1.00 28.31 113 LYS A CA 1
ATOM 840 C C . LYS A 1 113 ? 51.663 15.743 -0.925 1.00 28.65 113 LYS A C 1
ATOM 841 O O . LYS A 1 113 ? 50.655 15.945 -0.250 1.00 25.99 113 LYS A O 1
ATOM 847 N N . GLN A 1 114 ? 52.151 16.626 -1.785 1.00 28.64 114 GLN A N 1
ATOM 848 C CA . GLN A 1 114 ? 51.523 17.920 -1.988 1.00 30.11 114 GLN A CA 1
ATOM 849 C C . GLN A 1 114 ? 50.290 17.795 -2.880 1.00 30.42 114 GLN A C 1
ATOM 850 O O . GLN A 1 114 ? 50.281 17.025 -3.840 1.00 29.60 114 GLN A O 1
ATOM 856 N N . ASP A 1 115 ? 49.244 18.540 -2.542 1.00 31.29 115 ASP A N 1
ATOM 857 C CA . ASP A 1 115 ? 48.013 18.555 -3.327 1.00 31.75 115 ASP A CA 1
ATOM 858 C C . ASP A 1 115 ? 47.637 20.026 -3.427 1.00 31.11 115 ASP A C 1
ATOM 859 O O . ASP A 1 115 ? 46.879 20.543 -2.607 1.00 29.29 115 ASP A O 1
ATOM 864 N N . GLY A 1 116 ? 48.185 20.698 -4.434 1.00 31.68 116 GLY A N 1
ATOM 865 C CA . GLY A 1 116 ? 47.921 22.112 -4.593 1.00 31.60 116 GLY A CA 1
ATOM 866 C C . GLY A 1 116 ? 48.699 22.821 -3.504 1.00 31.35 116 GLY A C 1
ATOM 867 O O . GLY A 1 116 ? 49.893 22.586 -3.349 1.00 32.43 116 GLY A O 1
ATOM 868 N N . GLU A 1 117 ? 48.026 23.665 -2.730 1.00 30.60 117 GLU A N 1
ATOM 869 C CA . GLU A 1 117 ? 48.689 24.397 -1.656 1.00 30.46 117 GLU A CA 1
ATOM 870 C C . GLU A 1 117 ? 48.703 23.586 -0.358 1.00 29.69 117 GLU A C 1
ATOM 871 O O . GLU A 1 117 ? 49.400 23.935 0.594 1.00 30.25 117 GLU A O 1
ATOM 877 N N . ALA A 1 118 ? 47.944 22.495 -0.335 1.00 28.46 118 ALA A N 1
ATOM 878 C CA . ALA A 1 118 ? 47.844 21.644 0.847 1.00 27.35 118 ALA A CA 1
ATOM 879 C C . ALA A 1 118 ? 48.769 20.434 0.826 1.00 26.77 118 ALA A C 1
ATOM 880 O O . ALA A 1 118 ? 49.287 20.045 -0.221 1.00 28.67 118 ALA A O 1
ATOM 882 N N . ILE A 1 119 ? 48.971 19.841 1.999 1.00 26.39 119 ILE A N 1
ATOM 883 C CA . ILE A 1 119 ? 49.808 18.651 2.123 1.00 24.87 119 ILE A CA 1
ATOM 884 C C . ILE A 1 119 ? 48.906 17.484 2.510 1.00 24.30 119 ILE A C 1
ATOM 885 O O . ILE A 1 119 ? 48.152 17.570 3.480 1.00 24.23 119 ILE A O 1
ATOM 890 N N . ASP A 1 120 ? 48.991 16.400 1.747 1.00 24.90 120 ASP A N 1
ATOM 891 C CA . ASP A 1 120 ? 48.187 15.202 1.984 1.00 25.28 120 ASP A CA 1
ATOM 892 C C . ASP A 1 120 ? 48.983 14.200 2.825 1.00 24.78 120 ASP A C 1
ATOM 893 O O . ASP A 1 120 ? 49.949 13.610 2.345 1.00 25.28 120 ASP A O 1
ATOM 898 N N . PHE A 1 121 ? 48.583 14.023 4.081 1.00 22.76 121 PHE A N 1
ATOM 899 C CA . PHE A 1 121 ? 49.263 13.086 4.977 1.00 22.91 121 PHE A CA 1
ATOM 900 C C . PHE A 1 121 ? 48.446 11.811 5.185 1.00 22.10 121 PHE A C 1
ATOM 901 O O . PHE A 1 121 ? 47.220 11.858 5.237 1.00 22.71 121 PHE A O 1
ATOM 909 N N . THR A 1 122 ? 49.135 10.683 5.318 1.00 21.74 122 THR A N 1
ATOM 910 C CA . THR A 1 122 ? 48.482 9.406 5.593 1.00 22.36 122 THR A CA 1
ATOM 911 C C . THR A 1 122 ? 49.231 8.782 6.774 1.00 20.85 122 THR A C 1
ATOM 912 O O . THR A 1 122 ? 50.462 8.711 6.777 1.00 20.49 122 THR A O 1
ATOM 916 N N . PHE A 1 123 ? 48.478 8.339 7.776 1.00 21.63 123 PHE A N 1
ATOM 917 C CA . PHE A 1 123 ? 49.057 7.772 8.990 1.00 19.70 123 PHE A CA 1
ATOM 918 C C . PHE A 1 123 ? 48.626 6.336 9.268 1.00 20.94 123 PHE A C 1
ATOM 919 O O . PHE A 1 123 ? 47.513 5.933 8.936 1.00 19.75 123 PHE A O 1
ATOM 927 N N . ARG A 1 124 ? 49.518 5.578 9.898 1.00 21.09 124 ARG A N 1
ATOM 928 C CA . ARG A 1 124 ? 49.233 4.203 10.282 1.00 21.89 124 ARG A CA 1
ATOM 929 C C . ARG A 1 124 ? 49.359 4.155 11.809 1.00 21.57 124 ARG A C 1
ATOM 930 O O . ARG A 1 124 ? 50.457 4.254 12.354 1.00 21.01 124 ARG A O 1
ATOM 938 N N . PRO A 1 125 ? 48.228 4.025 12.518 1.00 21.00 125 PRO A N 1
ATOM 939 C CA . PRO A 1 125 ? 48.239 3.971 13.985 1.00 21.59 125 PRO A CA 1
ATOM 940 C C . PRO A 1 125 ? 48.821 2.673 14.527 1.00 21.94 125 PRO A C 1
ATOM 941 O O . PRO A 1 125 ? 48.584 1.599 13.972 1.00 21.53 125 PRO A O 1
ATOM 945 N N . ARG A 1 126 ? 49.576 2.779 15.616 1.00 21.52 126 ARG A N 1
ATOM 946 C CA . ARG A 1 126 ? 50.184 1.607 16.234 1.00 24.02 126 ARG A CA 1
ATOM 947 C C . ARG A 1 126 ? 49.088 0.677 16.741 1.00 24.53 126 ARG A C 1
ATOM 948 O O . ARG A 1 126 ? 49.247 -0.542 16.743 1.00 24.76 126 ARG A O 1
ATOM 956 N N . ASP A 1 127 ? 47.980 1.270 17.172 1.00 24.02 127 ASP A N 1
ATOM 957 C CA . ASP A 1 127 ? 46.842 0.516 17.680 1.00 25.50 127 ASP A CA 1
ATOM 958 C C . ASP A 1 127 ? 45.652 0.726 16.750 1.00 24.93 127 ASP A C 1
ATOM 959 O O . ASP A 1 127 ? 44.857 1.649 16.930 1.00 23.88 127 ASP A O 1
ATOM 964 N N . PRO A 1 128 ? 45.533 -0.133 15.728 1.00 25.58 128 PRO A N 1
ATOM 965 C CA . PRO A 1 128 ? 44.477 -0.119 14.711 1.00 26.38 128 PRO A CA 1
ATOM 966 C C . PRO A 1 128 ? 43.044 0.017 15.217 1.00 26.19 128 PRO A C 1
ATOM 967 O O . PRO A 1 128 ? 42.191 0.569 14.522 1.00 27.04 128 PRO A O 1
ATOM 971 N N . PHE A 1 129 ? 42.770 -0.472 16.423 1.00 26.31 129 PHE A N 1
ATOM 972 C CA . PHE A 1 129 ? 41.408 -0.404 16.937 1.00 26.11 129 PHE A CA 1
ATOM 973 C C . PHE A 1 129 ? 40.884 1.015 17.141 1.00 24.77 129 PHE A C 1
ATOM 974 O O . PHE A 1 129 ? 39.676 1.222 17.213 1.00 24.61 129 PHE A O 1
ATOM 982 N N . VAL A 1 130 ? 41.774 2.000 17.226 1.00 25.09 130 VAL A N 1
ATOM 983 C CA . VAL A 1 130 ? 41.314 3.377 17.397 1.00 23.48 130 VAL A CA 1
ATOM 984 C C . VAL A 1 130 ? 40.581 3.838 16.130 1.00 23.17 130 VAL A C 1
ATOM 985 O O . VAL A 1 130 ? 39.809 4.794 16.161 1.00 22.35 130 VAL A O 1
ATOM 989 N N . LEU A 1 131 ? 40.823 3.137 15.026 1.00 22.37 131 LEU A N 1
ATOM 990 C CA . LEU A 1 131 ? 40.199 3.458 13.745 1.00 22.96 131 LEU A CA 1
ATOM 991 C C . LEU A 1 131 ? 38.675 3.350 13.815 1.00 24.52 131 LEU A C 1
ATOM 992 O O . LEU A 1 131 ? 37.963 3.929 12.992 1.00 22.78 131 LEU A O 1
ATOM 997 N N . LYS A 1 132 ? 38.173 2.611 14.800 1.00 23.80 132 LYS A N 1
ATOM 998 C CA . LYS A 1 132 ? 36.732 2.462 14.950 1.00 26.11 132 LYS A CA 1
ATOM 999 C C . LYS A 1 132 ? 36.118 3.773 15.451 1.00 25.46 132 LYS A C 1
ATOM 1000 O O . LYS A 1 132 ? 34.898 3.950 15.418 1.00 24.33 132 LYS A O 1
ATOM 1006 N N . TYR A 1 133 ? 36.966 4.690 15.916 1.00 25.26 133 TYR A N 1
ATOM 1007 C CA . TYR A 1 133 ? 36.497 5.984 16.423 1.00 24.23 133 TYR A CA 1
ATOM 1008 C C . TYR A 1 133 ? 36.878 7.113 15.466 1.00 23.24 133 TYR A C 1
ATOM 1009 O O . TYR A 1 133 ? 36.854 8.286 15.834 1.00 22.61 133 TYR A O 1
ATOM 1018 N N . ILE A 1 134 ? 37.234 6.749 14.239 1.00 22.97 134 ILE A N 1
ATOM 1019 C CA . ILE A 1 134 ? 37.636 7.722 13.230 1.00 22.60 134 ILE A CA 1
ATOM 1020 C C . ILE A 1 134 ? 36.770 7.555 11.988 1.00 24.89 134 ILE A C 1
ATOM 1021 O O . ILE A 1 134 ? 36.658 6.454 11.449 1.00 24.96 134 ILE A O 1
ATOM 1026 N N . VAL A 1 135 ? 36.167 8.646 11.526 1.00 25.35 135 VAL A N 1
ATOM 1027 C CA . VAL A 1 135 ? 35.313 8.581 10.346 1.00 24.76 135 VAL A CA 1
ATOM 1028 C C . VAL A 1 135 ? 35.545 9.718 9.362 1.00 23.62 135 VAL A C 1
ATOM 1029 O O . VAL A 1 135 ? 36.042 10.788 9.721 1.00 21.89 135 VAL A O 1
ATOM 1033 N N . TYR A 1 136 ? 35.173 9.465 8.114 1.00 21.07 136 TYR A N 1
ATOM 1034 C CA . TYR A 1 136 ? 35.298 10.440 7.047 1.00 20.49 136 TYR A CA 1
ATOM 1035 C C . TYR A 1 136 ? 34.665 11.762 7.486 1.00 21.13 136 TYR A C 1
ATOM 1036 O O . TYR A 1 136 ? 33.521 11.791 7.947 1.00 18.95 136 TYR A O 1
ATOM 1045 N N . LYS A 1 137 ? 35.432 12.843 7.357 1.00 20.63 137 LYS A N 1
ATOM 1046 C CA . LYS A 1 137 ? 34.992 14.190 7.723 1.00 22.31 137 LYS A CA 1
ATOM 1047 C C . LYS A 1 137 ? 34.858 14.409 9.226 1.00 21.54 137 LYS A C 1
ATOM 1048 O O . LYS A 1 137 ? 34.334 15.428 9.665 1.00 22.71 137 LYS A O 1
ATOM 1054 N N . GLY A 1 138 ? 35.328 13.456 10.017 1.00 22.65 138 GLY A N 1
ATOM 1055 C CA . GLY A 1 138 ? 35.252 13.618 11.457 1.00 21.99 138 GLY A CA 1
ATOM 1056 C C . GLY A 1 138 ? 36.471 14.366 11.978 1.00 22.16 138 GLY A C 1
ATOM 1057 O O . GLY A 1 138 ? 37.404 14.645 11.226 1.00 21.49 138 GLY A O 1
ATOM 1058 N N . TYR A 1 139 ? 36.456 14.709 13.262 1.00 22.03 139 TYR A N 1
ATOM 1059 C CA . TYR A 1 139 ? 37.576 15.399 13.887 1.00 21.99 139 TYR A CA 1
ATOM 1060 C C . TYR A 1 139 ? 38.610 14.386 14.385 1.00 23.26 139 TYR A C 1
ATOM 1061 O O . TYR A 1 139 ? 38.330 13.189 14.511 1.00 21.88 139 TYR A O 1
ATOM 1070 N N . ILE A 1 140 ? 39.801 14.896 14.676 1.00 22.09 140 ILE A N 1
ATOM 1071 C CA . ILE A 1 140 ? 40.891 14.113 15.232 1.00 20.59 140 ILE A CA 1
ATOM 1072 C C . ILE A 1 140 ? 41.976 15.102 15.631 1.00 20.94 140 ILE A C 1
ATOM 1073 O O . ILE A 1 140 ? 42.087 16.180 15.042 1.00 19.73 140 ILE A O 1
ATOM 1078 N N . ALA A 1 141 ? 42.750 14.759 16.655 1.00 19.69 141 ALA A N 1
ATOM 1079 C CA . ALA A 1 141 ? 43.834 15.624 17.103 1.00 19.55 141 ALA A CA 1
ATOM 1080 C C . ALA A 1 141 ? 45.150 14.883 16.913 1.00 18.95 141 ALA A C 1
ATOM 1081 O O . ALA A 1 141 ? 45.353 13.813 17.485 1.00 18.04 141 ALA A O 1
ATOM 1083 N N . LEU A 1 142 ? 46.031 15.445 16.087 1.00 16.89 142 LEU A N 1
ATOM 1084 C CA . LEU A 1 142 ? 47.334 14.841 15.822 1.00 15.72 142 LEU A CA 1
ATOM 1085 C C . LEU A 1 142 ? 48.372 15.804 16.382 1.00 15.80 142 LEU A C 1
ATOM 1086 O O . LEU A 1 142 ? 48.468 16.947 15.934 1.00 15.72 142 LEU A O 1
ATOM 1091 N N . ASP A 1 143 ? 49.145 15.338 17.361 1.00 16.49 143 ASP A N 1
ATOM 1092 C CA . ASP A 1 143 ? 50.138 16.184 18.027 1.00 16.93 143 ASP A CA 1
ATOM 1093 C C . ASP A 1 143 ? 49.429 17.441 18.542 1.00 16.52 143 ASP A C 1
ATOM 1094 O O . ASP A 1 143 ? 49.984 18.537 18.526 1.00 17.85 143 ASP A O 1
ATOM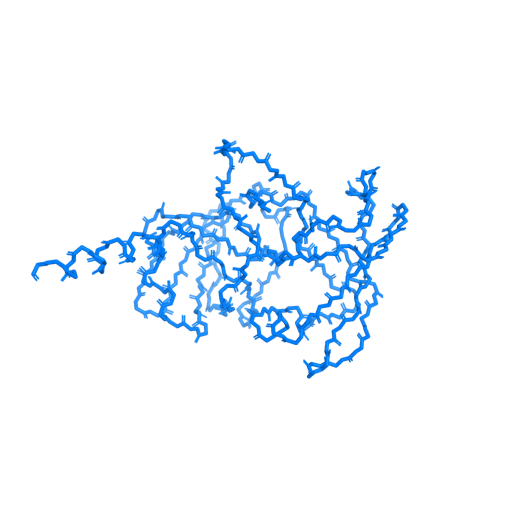 1099 N N . GLY A 1 144 ? 48.188 17.264 18.993 1.00 17.70 144 GLY A N 1
ATOM 1100 C CA . GLY A 1 144 ? 47.408 18.371 19.529 1.00 18.08 144 GLY A CA 1
ATOM 1101 C C . GLY A 1 144 ? 46.766 19.298 18.510 1.00 19.12 144 GLY A C 1
ATOM 1102 O O . GLY A 1 144 ? 46.191 20.324 18.869 1.00 18.98 144 GLY A O 1
ATOM 1103 N N . THR A 1 145 ? 46.852 18.939 17.238 1.00 18.37 145 THR A N 1
ATOM 1104 C CA . THR A 1 145 ? 46.277 19.763 16.183 1.00 19.12 145 THR A CA 1
ATOM 1105 C C . THR A 1 145 ? 44.902 19.246 15.754 1.00 19.67 145 THR A C 1
ATOM 1106 O O . THR A 1 145 ? 44.757 18.074 15.410 1.00 19.16 145 THR A O 1
ATOM 1110 N N . SER A 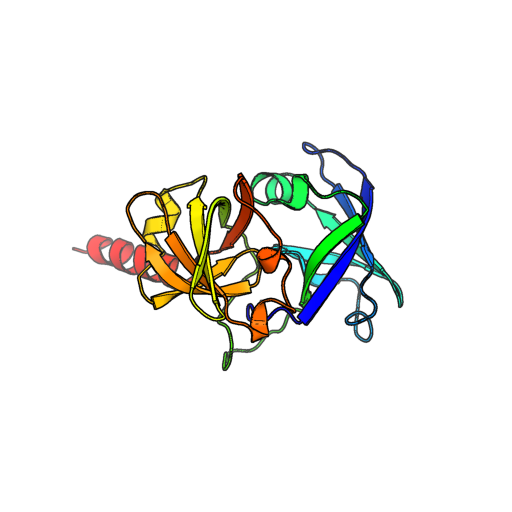1 146 ? 43.895 20.114 15.779 1.00 18.97 146 SER A N 1
ATOM 1111 C CA . SER A 1 146 ? 42.561 19.704 15.353 1.00 20.65 146 SER A CA 1
ATOM 1112 C C . SER A 1 146 ? 42.586 19.625 13.831 1.00 20.84 146 SER A C 1
ATOM 1113 O O . SER A 1 146 ? 42.919 20.606 13.154 1.00 19.97 146 SER A O 1
ATOM 1116 N N . LEU A 1 147 ? 42.257 18.452 13.296 1.00 19.91 147 LEU A N 1
ATOM 1117 C CA . LEU A 1 147 ? 42.263 18.247 11.854 1.00 19.65 147 LEU A CA 1
ATOM 1118 C C . LEU A 1 147 ? 41.041 17.470 11.370 1.00 20.22 147 LEU A C 1
ATOM 1119 O O . LEU A 1 147 ? 40.378 16.770 12.140 1.00 19.07 147 LEU A O 1
ATOM 1124 N N . THR A 1 148 ? 40.759 17.590 10.079 1.00 19.93 148 THR A N 1
ATOM 1125 C CA . THR A 1 148 ? 39.619 16.918 9.481 1.00 19.21 148 THR A CA 1
ATOM 1126 C C . THR A 1 148 ? 40.020 15.658 8.718 1.00 18.51 148 THR A C 1
ATOM 1127 O O . THR A 1 148 ? 40.847 15.707 7.807 1.00 18.61 148 THR A O 1
ATOM 1131 N N . ILE A 1 149 ? 39.428 14.528 9.092 1.00 18.00 149 ILE A N 1
ATOM 1132 C CA . ILE A 1 149 ? 39.712 13.256 8.430 1.00 18.22 149 ILE A CA 1
ATOM 1133 C C . ILE A 1 149 ? 39.259 13.314 6.968 1.00 20.40 149 ILE A C 1
ATOM 1134 O O . ILE A 1 149 ? 38.095 13.610 6.681 1.00 21.43 149 ILE A O 1
ATOM 1139 N N . THR A 1 150 ? 40.172 13.016 6.048 1.00 19.73 150 THR A N 1
ATOM 1140 C CA . THR A 1 150 ? 39.858 13.044 4.620 1.00 20.45 150 THR A CA 1
ATOM 1141 C C . THR A 1 150 ? 39.724 11.646 4.024 1.00 21.28 150 THR A C 1
ATOM 1142 O O . THR A 1 150 ? 39.222 11.479 2.911 1.00 20.17 150 THR A O 1
ATOM 1146 N N . HIS A 1 151 ? 40.187 10.650 4.770 1.00 21.25 151 HIS A N 1
ATOM 1147 C CA . HIS A 1 151 ? 40.132 9.263 4.325 1.00 22.17 151 HIS A CA 1
ATOM 1148 C C . HIS A 1 151 ? 40.466 8.365 5.503 1.00 23.71 151 HIS A C 1
ATOM 1149 O O . HIS A 1 151 ? 41.168 8.780 6.429 1.00 21.84 151 HIS A O 1
ATOM 1156 N N . VAL A 1 152 ? 39.950 7.142 5.469 1.00 23.89 152 VAL A N 1
ATOM 1157 C CA . VAL A 1 152 ? 40.215 6.166 6.514 1.00 26.32 152 VAL A CA 1
ATOM 1158 C C . VAL A 1 152 ? 39.839 4.773 6.021 1.00 26.78 152 VAL A C 1
ATOM 1159 O O . VAL A 1 152 ? 38.870 4.614 5.288 1.00 28.07 152 VAL A O 1
ATOM 1163 N N . ASP A 1 153 ? 40.634 3.775 6.395 1.00 27.63 153 ASP A N 1
ATOM 1164 C CA . ASP A 1 153 ? 40.364 2.393 6.012 1.00 27.91 153 ASP A CA 1
ATOM 1165 C C . ASP A 1 153 ? 40.720 1.467 7.176 1.00 28.48 153 ASP A C 1
ATOM 1166 O O . ASP A 1 153 ? 40.849 1.927 8.309 1.00 27.55 153 ASP A O 1
ATOM 1171 N N . ASP A 1 154 ? 40.886 0.173 6.918 1.00 29.82 154 ASP A N 1
ATOM 1172 C CA . ASP A 1 154 ? 41.180 -0.753 8.012 1.00 30.47 154 ASP A CA 1
ATOM 1173 C C . ASP A 1 154 ? 42.558 -0.645 8.667 1.00 28.91 154 ASP A C 1
ATOM 1174 O O . ASP A 1 154 ? 42.794 -1.266 9.704 1.00 29.21 154 ASP A O 1
ATOM 1179 N N . SER A 1 155 ? 43.464 0.142 8.093 1.00 26.22 155 SER A N 1
ATOM 1180 C CA . SER A 1 155 ? 44.788 0.277 8.696 1.00 25.87 155 SER A CA 1
ATOM 1181 C C . SER A 1 155 ? 45.365 1.697 8.715 1.00 24.80 155 SER A C 1
ATOM 1182 O O . SER A 1 155 ? 46.409 1.931 9.324 1.00 23.83 155 SER A O 1
ATOM 1185 N N . THR A 1 156 ? 44.694 2.646 8.065 1.00 22.65 156 THR A N 1
ATOM 1186 C CA . THR A 1 156 ? 45.200 4.018 8.034 1.00 21.90 156 THR A CA 1
ATOM 1187 C C . THR A 1 156 ? 44.099 5.070 8.004 1.00 21.84 156 THR A C 1
ATOM 1188 O O . THR A 1 156 ? 42.917 4.751 7.877 1.00 20.82 156 THR A O 1
ATOM 1192 N N . PHE A 1 157 ? 44.515 6.328 8.141 1.00 20.29 157 PHE A N 1
ATOM 1193 C CA . PHE A 1 157 ? 43.617 7.472 8.072 1.00 20.24 157 PHE A CA 1
ATOM 1194 C C . PHE A 1 157 ? 44.440 8.624 7.500 1.00 21.76 157 PHE A C 1
ATOM 1195 O O . PHE A 1 157 ? 45.671 8.612 7.581 1.00 21.91 157 PHE A O 1
ATOM 1203 N N . SER A 1 158 ? 43.768 9.603 6.903 1.00 21.10 158 SER A N 1
ATOM 1204 C CA . SER A 1 158 ? 44.462 10.729 6.291 1.00 20.10 158 SER A CA 1
ATOM 1205 C C . SER A 1 158 ? 43.848 12.081 6.616 1.00 19.30 158 SER A C 1
ATOM 1206 O O . SER A 1 158 ? 42.689 12.172 7.035 1.00 16.82 158 SER A O 1
ATOM 1209 N N . ILE A 1 159 ? 44.645 13.128 6.420 1.00 18.72 159 ILE A N 1
ATOM 1210 C CA . ILE A 1 159 ? 44.198 14.496 6.635 1.00 19.91 159 ILE A CA 1
ATOM 1211 C C . ILE A 1 159 ? 44.869 15.405 5.608 1.00 2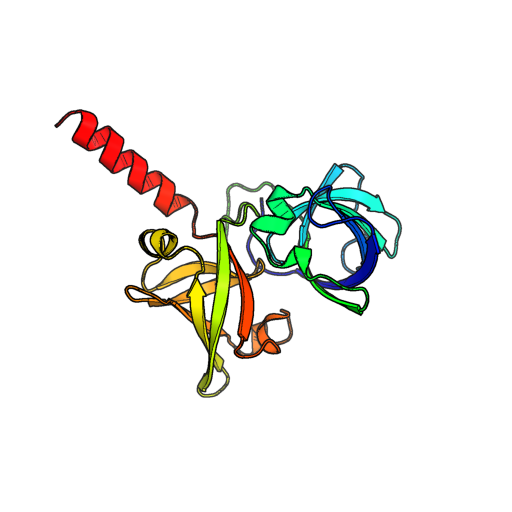0.40 159 ILE A C 1
ATOM 1212 O O . ILE A 1 159 ? 45.873 15.038 5.001 1.00 19.99 159 ILE A O 1
ATOM 1217 N N . MET A 1 160 ? 44.286 16.580 5.399 1.00 21.68 160 MET A N 1
ATOM 1218 C CA . MET A 1 160 ? 44.821 17.560 4.457 1.00 23.96 160 MET A CA 1
ATOM 1219 C C . MET A 1 160 ? 45.215 18.796 5.257 1.00 21.01 160 MET A C 1
ATOM 1220 O O . MET A 1 160 ? 44.376 19.385 5.931 1.00 18.47 160 MET A O 1
ATOM 1225 N N . MET A 1 161 ? 46.485 19.184 5.186 1.00 20.96 161 MET A N 1
ATOM 1226 C CA . MET A 1 161 ? 46.959 20.351 5.924 1.00 22.18 161 MET A CA 1
ATOM 1227 C C . MET A 1 161 ? 47.037 21.579 5.026 1.00 21.85 161 MET A C 1
ATOM 1228 O O . MET A 1 161 ? 47.856 21.642 4.111 1.00 20.95 161 MET A O 1
ATOM 1233 N N . ILE A 1 162 ? 46.185 22.559 5.304 1.00 23.34 162 ILE A N 1
ATOM 1234 C CA . ILE A 1 162 ? 46.139 23.776 4.504 1.00 24.36 162 ILE A CA 1
ATOM 1235 C C . ILE A 1 162 ? 47.311 24.713 4.774 1.00 24.35 162 ILE A C 1
ATOM 1236 O O . ILE A 1 162 ? 48.016 24.578 5.777 1.00 24.02 162 ILE A O 1
ATOM 1241 N N . SER A 1 163 ? 47.508 25.665 3.868 1.00 24.37 163 SER A N 1
ATOM 1242 C CA . SER A 1 163 ? 48.599 26.630 3.955 1.00 24.72 163 SER A CA 1
ATOM 1243 C C . SER A 1 163 ? 48.701 27.355 5.293 1.00 24.18 163 SER A C 1
ATOM 1244 O O . SER A 1 163 ? 49.787 27.478 5.864 1.00 24.45 163 SER A O 1
ATOM 1247 N N . TYR A 1 164 ? 47.572 27.840 5.795 1.00 23.54 164 TYR A N 1
ATOM 1248 C CA . TYR A 1 164 ? 47.559 28.564 7.060 1.00 24.41 164 TYR A CA 1
ATOM 1249 C C . TYR A 1 164 ? 48.150 27.775 8.229 1.00 23.65 164 TYR A C 1
ATOM 1250 O O . TYR A 1 164 ? 48.873 28.327 9.063 1.00 22.01 164 TYR A O 1
ATOM 1259 N N . THR A 1 165 ? 47.841 26.485 8.276 1.00 22.77 165 THR A N 1
ATOM 1260 C CA . THR A 1 165 ? 48.301 25.607 9.346 1.00 21.84 165 THR A CA 1
ATOM 1261 C C . THR A 1 165 ? 49.772 25.185 9.255 1.00 22.12 165 THR A C 1
ATOM 1262 O O . THR A 1 165 ? 50.438 25.010 10.277 1.00 20.32 165 THR A O 1
ATOM 1266 N N . GLN A 1 166 ? 50.270 25.028 8.032 1.00 22.20 166 GLN A N 1
ATOM 1267 C CA . GLN A 1 166 ? 51.646 24.594 7.794 1.00 24.12 166 GLN A CA 1
ATOM 1268 C C . GLN A 1 166 ? 52.723 25.389 8.531 1.00 24.40 166 GLN A C 1
ATOM 1269 O O . GLN A 1 166 ? 53.767 24.842 8.888 1.00 24.06 166 GLN A O 1
ATOM 1275 N N . SER A 1 167 ? 52.474 26.669 8.768 1.00 23.64 167 SER A N 1
ATOM 1276 C CA . SER A 1 167 ? 53.453 27.505 9.456 1.00 25.21 167 SER A CA 1
ATOM 1277 C C . SER A 1 167 ? 53.166 27.602 10.951 1.00 26.14 167 SER A C 1
ATOM 1278 O O . SER A 1 167 ? 53.864 28.314 11.673 1.00 27.10 167 SER A O 1
ATOM 1281 N N . LYS A 1 168 ? 52.151 26.879 11.417 1.00 23.63 168 LYS A N 1
ATOM 1282 C CA . LYS A 1 168 ? 51.775 26.940 12.826 1.00 24.07 168 LYS A CA 1
ATOM 1283 C C . LYS A 1 168 ? 52.013 25.662 13.626 1.00 22.32 168 LYS A C 1
ATOM 1284 O O . LYS A 1 168 ? 51.984 25.701 14.855 1.00 22.82 168 LYS A O 1
ATOM 1290 N N . VAL A 1 169 ? 52.238 24.537 12.948 1.00 20.35 169 VAL A N 1
ATOM 1291 C CA . VAL A 1 169 ? 52.438 23.263 13.643 1.00 18.21 169 VAL A CA 1
ATOM 1292 C C . VAL A 1 169 ? 53.655 22.473 13.159 1.00 18.56 169 VAL A C 1
ATOM 1293 O O . VAL A 1 169 ? 54.074 22.607 12.012 1.00 18.20 169 VAL A O 1
ATOM 1297 N N . ILE A 1 170 ? 54.206 21.632 14.032 1.00 17.67 170 ILE A N 1
ATOM 1298 C CA . ILE A 1 170 ? 55.395 20.853 13.688 1.00 18.06 170 ILE A CA 1
ATOM 1299 C C . ILE A 1 170 ? 55.173 19.755 12.653 1.00 18.77 170 ILE A C 1
ATOM 1300 O O . ILE A 1 170 ? 56.131 19.236 12.079 1.00 19.94 170 ILE A O 1
ATOM 1305 N N . MET A 1 171 ? 53.915 19.397 12.425 1.00 18.91 171 MET A N 1
ATOM 1306 C CA . MET A 1 171 ? 53.564 18.356 11.463 1.00 19.26 171 MET A CA 1
ATOM 1307 C C . MET A 1 171 ? 54.036 18.671 10.051 1.00 18.60 171 MET A C 1
ATOM 1308 O O . MET A 1 171 ? 54.471 17.780 9.321 1.00 16.70 171 MET A O 1
ATOM 1313 N N . ALA A 1 172 ? 53.937 19.942 9.672 1.00 19.21 172 ALA A N 1
ATOM 1314 C CA . ALA A 1 172 ? 54.319 20.381 8.337 1.00 20.44 172 ALA A CA 1
ATOM 1315 C C . ALA A 1 172 ? 55.671 19.849 7.889 1.00 21.06 172 ALA A C 1
ATOM 1316 O O . ALA A 1 172 ? 55.835 19.468 6.728 1.00 20.95 172 ALA A O 1
ATOM 1318 N N . LYS A 1 173 ? 56.635 19.804 8.804 1.00 19.65 173 LYS A N 1
ATOM 1319 C CA . LYS A 1 173 ? 57.964 19.335 8.448 1.00 19.76 173 LYS A CA 1
ATOM 1320 C C . LYS A 1 173 ? 58.336 17.921 8.888 1.00 20.56 173 LYS A C 1
ATOM 1321 O O . LYS A 1 173 ? 59.509 17.541 8.841 1.00 18.84 173 LYS A O 1
ATOM 1327 N N . LYS A 1 174 ? 57.346 17.141 9.313 1.00 17.43 174 LYS A N 1
ATOM 1328 C CA . LYS A 1 174 ? 57.623 15.762 9.692 1.00 19.04 174 LYS A CA 1
ATOM 1329 C C . LYS A 1 174 ? 57.590 14.938 8.406 1.00 19.94 174 LYS A C 1
ATOM 1330 O O . LYS A 1 174 ? 56.926 15.317 7.439 1.00 19.59 174 LYS A O 1
ATOM 1336 N N . ASN A 1 175 ? 58.314 13.825 8.387 1.00 19.91 175 ASN A N 1
ATOM 1337 C CA . ASN A 1 175 ? 58.370 12.982 7.196 1.00 21.46 175 ASN A CA 1
ATOM 1338 C C . ASN A 1 175 ? 57.935 11.550 7.435 1.00 20.92 175 ASN A C 1
ATOM 1339 O O . ASN A 1 175 ? 57.729 11.134 8.577 1.00 19.52 175 ASN A O 1
ATOM 1344 N N . VAL A 1 176 ? 57.811 10.801 6.342 1.00 20.58 176 VAL A N 1
ATOM 1345 C CA . VAL A 1 176 ? 57.426 9.394 6.405 1.00 23.78 176 VAL A CA 1
ATOM 1346 C C . VAL A 1 176 ? 58.322 8.719 7.439 1.00 24.22 176 VAL A C 1
ATOM 1347 O O . VAL A 1 176 ? 59.542 8.886 7.413 1.00 23.43 176 VAL A O 1
ATOM 1351 N N . GLY A 1 177 ? 57.711 7.978 8.360 1.00 25.06 177 GLY 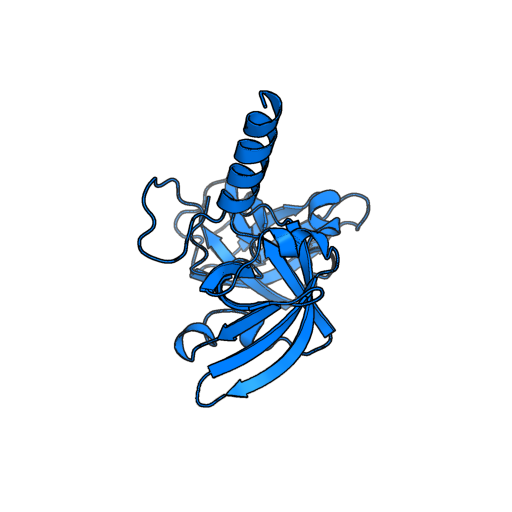A N 1
ATOM 1352 C CA . GLY A 1 177 ? 58.482 7.307 9.393 1.00 24.49 177 GLY A CA 1
ATOM 1353 C C . GLY A 1 177 ? 58.345 7.957 10.761 1.00 24.69 177 GLY A C 1
ATOM 1354 O O . GLY A 1 177 ? 58.472 7.288 11.782 1.00 24.77 177 GLY A O 1
ATOM 1355 N N . ASP A 1 178 ? 58.086 9.263 10.784 1.00 23.87 178 ASP A N 1
ATOM 1356 C CA . ASP A 1 178 ? 57.933 9.996 12.041 1.00 22.41 178 ASP A CA 1
ATOM 1357 C C . ASP A 1 178 ? 56.619 9.661 12.739 1.00 22.23 178 ASP A C 1
ATOM 1358 O O . ASP A 1 178 ? 55.631 9.316 12.091 1.00 22.08 178 ASP A O 1
ATOM 1363 N N . LEU A 1 179 ? 56.609 9.772 14.065 1.00 19.71 179 LEU A N 1
ATOM 1364 C CA . LEU A 1 179 ? 55.414 9.467 14.846 1.00 19.44 179 LEU A CA 1
ATOM 1365 C C . LEU A 1 179 ? 54.671 10.720 15.298 1.00 19.02 179 LEU A C 1
ATOM 1366 O O . LEU A 1 179 ? 55.286 11.740 15.607 1.00 17.86 179 LEU A O 1
ATOM 1371 N N . VAL A 1 180 ? 53.344 10.639 15.322 1.00 18.48 180 VAL A N 1
ATOM 1372 C CA . VAL A 1 180 ? 52.525 11.750 15.785 1.00 18.81 180 VAL A CA 1
ATOM 1373 C C . VAL A 1 180 ? 51.575 11.217 16.855 1.00 18.97 180 VAL A C 1
ATOM 1374 O O . VAL A 1 180 ? 51.233 10.031 16.852 1.00 18.11 180 VAL A O 1
ATOM 1378 N N . ASN A 1 181 ? 51.171 12.085 17.777 1.00 16.84 181 ASN A N 1
ATOM 1379 C CA . ASN A 1 181 ? 50.256 11.691 18.844 1.00 17.72 181 ASN A CA 1
ATOM 1380 C C . ASN A 1 181 ? 48.832 11.703 18.317 1.00 18.20 181 ASN A C 1
ATOM 1381 O O . ASN A 1 181 ? 48.403 12.651 17.654 1.00 18.86 181 ASN A O 1
ATOM 1386 N N . VAL A 1 182 ? 48.100 10.637 18.616 1.00 18.86 182 VAL A N 1
ATOM 1387 C CA . VAL A 1 182 ? 46.732 10.509 18.161 1.00 16.96 182 VAL A CA 1
ATOM 1388 C C . VAL A 1 182 ? 45.714 10.513 19.295 1.00 18.35 182 VAL A C 1
ATOM 1389 O O . VAL A 1 182 ? 45.811 9.723 20.234 1.00 17.41 182 VAL A O 1
ATOM 1393 N N . GLU A 1 183 ? 44.752 11.426 19.210 1.00 16.90 183 GLU A N 1
ATOM 1394 C CA . GLU A 1 183 ? 43.662 11.471 20.169 1.00 18.06 183 GLU A CA 1
ATOM 1395 C C . GLU A 1 183 ? 42.412 11.503 19.302 1.00 18.97 183 GLU A C 1
ATOM 1396 O O . GLU A 1 183 ? 42.177 12.468 18.570 1.00 17.85 183 GLU A O 1
ATOM 1402 N N . VAL A 1 184 ? 41.624 10.436 19.356 1.00 17.45 184 VAL A N 1
ATOM 1403 C CA . VAL A 1 184 ? 40.408 10.396 18.565 1.00 18.01 184 VAL A CA 1
ATOM 1404 C C . VAL A 1 184 ? 39.370 11.268 19.257 1.00 17.87 184 VAL A C 1
ATOM 1405 O O . VAL A 1 184 ? 39.453 11.508 20.462 1.00 18.13 184 VAL A O 1
ATOM 1409 N N . ASP A 1 185 ? 38.400 11.751 18.496 1.00 19.94 185 ASP A N 1
ATOM 1410 C CA . ASP A 1 185 ? 37.347 12.582 19.054 1.00 23.36 185 ASP A CA 1
ATOM 1411 C C . ASP A 1 185 ? 36.639 11.743 20.122 1.00 26.15 185 ASP A C 1
ATOM 1412 O O . ASP A 1 185 ? 36.104 10.667 19.833 1.00 26.37 185 ASP A O 1
ATOM 1417 N N . GLN A 1 186 ? 36.651 12.236 21.356 1.00 27.05 186 GLN A N 1
ATOM 1418 C CA . GLN A 1 186 ? 36.057 11.528 22.481 1.00 31.18 186 GLN A CA 1
ATOM 1419 C C . GLN A 1 186 ? 34.597 11.121 22.367 1.00 33.37 186 GLN A C 1
ATOM 1420 O O . GLN A 1 186 ? 34.197 10.108 22.935 1.00 34.59 186 GLN A O 1
ATOM 1426 N N . ILE A 1 187 ? 33.802 11.897 21.640 1.00 36.47 187 ILE A N 1
ATOM 1427 C CA . ILE A 1 187 ? 32.387 11.582 21.486 1.00 38.13 187 ILE A CA 1
ATOM 1428 C C . ILE A 1 187 ? 32.179 10.154 20.972 1.00 38.32 187 ILE A C 1
ATOM 1429 O O . ILE A 1 187 ? 31.228 9.480 21.363 1.00 38.07 187 ILE A O 1
ATOM 1434 N N . GLY A 1 188 ? 33.079 9.698 20.106 1.00 37.73 188 GLY A N 1
ATOM 1435 C CA . GLY A 1 188 ? 32.970 8.360 19.553 1.00 37.32 188 GLY A CA 1
ATOM 1436 C C . GLY A 1 188 ? 32.974 7.256 20.593 1.00 38.51 188 GLY A C 1
ATOM 1437 O O . GLY A 1 188 ? 32.205 6.299 20.489 1.00 38.40 188 GLY A O 1
ATOM 1438 N N . LYS A 1 189 ? 33.848 7.373 21.589 1.00 38.87 189 LYS A N 1
ATOM 1439 C CA . LYS A 1 189 ? 33.933 6.376 22.653 1.00 39.96 189 LYS A CA 1
ATOM 1440 C C . LYS A 1 189 ? 32.642 6.401 23.457 1.00 41.99 189 LYS A C 1
ATOM 1441 O O . LYS A 1 189 ? 32.197 5.378 23.976 1.00 40.69 189 LYS A O 1
ATOM 1447 N N . TYR A 1 190 ? 32.053 7.588 23.556 1.00 44.64 190 TYR A N 1
ATOM 1448 C CA . TYR A 1 190 ? 30.808 7.779 24.288 1.00 47.46 190 TYR A CA 1
ATOM 1449 C C . TYR A 1 190 ? 29.657 7.034 23.620 1.00 48.62 190 TYR A C 1
ATOM 1450 O O . TYR A 1 190 ? 28.927 6.289 24.276 1.00 48.75 190 TYR A O 1
ATOM 1459 N N . THR A 1 191 ? 29.502 7.232 22.314 1.00 49.49 191 THR A N 1
ATOM 1460 C CA . THR A 1 191 ? 28.427 6.583 21.574 1.00 51.16 191 THR A CA 1
ATOM 1461 C C . THR A 1 191 ? 28.596 5.069 21.544 1.00 51.46 191 THR A C 1
ATOM 1462 O O . THR A 1 191 ? 27.616 4.332 21.419 1.00 50.73 191 THR A O 1
ATOM 1466 N N . GLU A 1 192 ? 29.838 4.604 21.658 1.00 52.02 192 GLU A N 1
ATOM 1467 C CA . GLU A 1 192 ? 30.106 3.169 21.654 1.00 53.09 192 GLU A CA 1
ATOM 1468 C C . GLU A 1 192 ? 29.475 2.539 22.890 1.00 54.65 192 GLU A C 1
ATOM 1469 O O . GLU A 1 192 ? 28.763 1.539 22.800 1.00 53.42 192 GLU A O 1
ATOM 1475 N N . LYS A 1 193 ? 29.747 3.131 24.047 1.00 56.98 193 LYS A N 1
ATOM 1476 C CA . LYS A 1 193 ? 29.206 2.630 25.300 1.00 60.25 193 LYS A CA 1
ATOM 1477 C C . LYS A 1 193 ? 27.689 2.765 25.301 1.00 61.70 193 LYS A C 1
ATOM 1478 O O . LYS A 1 193 ? 26.986 1.941 25.886 1.00 62.26 193 LYS A O 1
ATOM 1484 N N . LEU A 1 194 ? 27.188 3.804 24.641 1.00 62.88 194 LEU A N 1
ATOM 1485 C CA . LEU A 1 194 ? 25.750 4.033 24.569 1.00 64.16 194 LEU A CA 1
ATOM 1486 C C . LEU A 1 194 ? 25.042 2.858 23.908 1.00 64.31 194 LEU A C 1
ATOM 1487 O O . LEU A 1 194 ? 24.027 2.377 24.410 1.00 64.39 194 LEU A O 1
ATOM 1492 N N . VAL A 1 195 ? 25.579 2.396 22.782 1.00 64.36 195 VAL A N 1
ATOM 1493 C CA . VAL A 1 195 ? 24.982 1.273 22.070 1.00 64.82 195 VAL A CA 1
ATOM 1494 C C . VAL A 1 195 ? 25.182 -0.014 22.865 1.00 65.54 195 VAL A C 1
ATOM 1495 O O . VAL A 1 195 ? 24.344 -0.916 22.827 1.00 65.42 195 VAL A O 1
ATOM 1499 N N . GLU A 1 196 ? 26.297 -0.089 23.587 1.00 66.15 196 GLU A N 1
ATOM 1500 C CA . GLU A 1 196 ? 26.602 -1.260 24.398 1.00 66.79 196 GLU A CA 1
ATOM 1501 C C . GLU A 1 196 ? 25.623 -1.340 25.556 1.00 68.09 196 GLU A C 1
ATOM 1502 O O . GLU A 1 196 ? 25.013 -2.383 25.795 1.00 68.13 196 GLU A O 1
ATOM 1508 N N . ALA A 1 197 ? 25.473 -0.231 26.272 1.00 69.50 197 ALA A N 1
ATOM 1509 C CA . ALA A 1 197 ? 24.552 -0.172 27.397 1.00 71.01 197 ALA A CA 1
ATOM 1510 C C . ALA A 1 197 ? 23.136 -0.316 26.860 1.00 72.40 197 ALA A C 1
ATOM 1511 O O . ALA A 1 197 ? 22.215 -0.673 27.594 1.00 73.04 197 ALA A O 1
ATOM 1513 N N . HIS A 1 198 ? 22.972 -0.035 25.570 1.00 73.51 198 HIS A N 1
ATOM 1514 C CA . HIS A 1 198 ? 21.670 -0.131 24.927 1.00 74.46 198 HIS A CA 1
ATOM 1515 C C . HIS A 1 198 ? 21.304 -1.593 24.699 1.00 75.37 198 HIS A C 1
ATOM 1516 O O . HIS A 1 198 ? 20.290 -2.070 25.209 1.00 75.24 198 HIS A O 1
ATOM 1523 N N . ILE A 1 199 ? 22.130 -2.308 23.936 1.00 76.23 199 ILE A N 1
ATOM 1524 C CA . ILE A 1 199 ? 21.858 -3.715 23.667 1.00 77.23 199 ILE A CA 1
ATOM 1525 C C . ILE A 1 199 ? 22.076 -4.525 24.940 1.00 77.61 199 ILE A C 1
ATOM 1526 O O . ILE A 1 199 ? 22.000 -5.754 24.933 1.00 77.94 199 ILE A O 1
ATOM 1531 N N . ALA A 1 200 ? 22.357 -3.820 26.030 1.00 77.92 200 ALA A N 1
ATOM 1532 C CA . ALA A 1 200 ? 22.557 -4.451 27.326 1.00 78.46 200 ALA A CA 1
ATOM 1533 C C . ALA A 1 200 ? 21.165 -4.635 27.918 1.00 79.01 200 ALA A C 1
ATOM 1534 O O . ALA A 1 200 ? 21.001 -5.137 29.031 1.00 78.94 200 ALA A O 1
ATOM 1536 N N . ASP A 1 201 ? 20.168 -4.210 27.148 1.00 79.60 201 ASP A N 1
ATOM 1537 C CA . ASP A 1 201 ? 18.767 -4.302 27.537 1.00 79.72 201 ASP A CA 1
ATOM 1538 C C . ASP A 1 201 ? 18.022 -5.155 26.513 1.00 79.96 201 ASP A C 1
ATOM 1539 O O . ASP A 1 201 ? 17.049 -5.833 26.846 1.00 80.02 201 ASP A O 1
ATOM 1544 N N . TRP A 1 202 ? 18.485 -5.117 25.266 1.00 79.94 202 TRP A N 1
ATOM 1545 C CA . TRP A 1 202 ? 17.863 -5.893 24.198 1.00 79.93 202 TRP A CA 1
ATOM 1546 C C . TRP A 1 202 ? 18.030 -7.390 24.438 1.00 80.22 202 TRP A C 1
ATOM 1547 O O . TRP A 1 202 ? 18.643 -7.758 25.462 1.00 80.49 202 TRP A O 1
#

Nearest PDB structures (foldseek):
  1kzl-assembly1_A  TM=1.005E+00  e=1.037E-38  Schizosaccharomyces pombe
  1i8d-assembly1_A  TM=9.500E-01  e=5.725E-20  Escherichia coli
  4g6i-assembly1_B  TM=9.315E-01  e=1.925E-20  Brucella abortus
  1i8d-assembly1_B  TM=9.302E-01  e=1.086E-18  Escherichia coli
  4fxu-assembly1_C  TM=9.192E-01  e=1.086E-18  Brucella abortus

Radius of gyration: 17.01 Å; Cα contacts (8 Å, |Δi|>4): 503; chains: 1; bounding box: 49×42×43 Å

B-factor: mean 27.45, std 12.54, range [10.57, 80.49]

Foldseek 3Di:
DFQQAFDAKWFWADWDDALQAWIKTKIFDLVPCPDDDFQFWKQWLLATFGFHDDDNTMTITIGGNVNLQFFVVVVDDGGDITTMDGDDDDPDHPHGHDRPSHFDHKWFWADWDDDPQKIKTKTFTPDQVCLLLDDQQFWKRKRSHTFGWHDGDSGMTMTIGHNVCLVGGPVVPDDGGDMITIDGDVVSVVVVVVVVVVVVVD

CATH classification: 2.40.30.20 (+1 more: 2.40.30.20)

Secondary structure (DSSP, 8-state):
-B-S---EEEEEEEEEEETTTEEEEEEE-GGG-TT--TT-EEEETTEEEEEEEE-SSEEEEEE-HHHHHHSSGGG--TT-EEEEEE----S--SSS--B-S---EEEEEEEEEEETTEEEEEEEESSGGGGGG--TT-EEEETTEEEEEEEE-SS-EEEEE-HHHHTTSGGGG--TT-EEEEEE-THHHHHHHHHHHHTTT-

Organism: Schizosaccharomyces pombe (strain 972 / ATCC 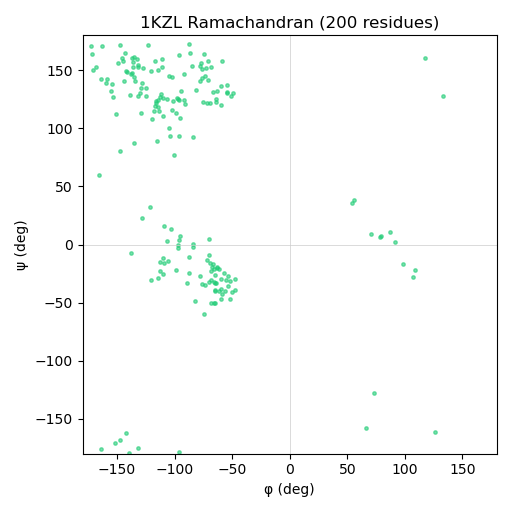24843) (NCBI:txid284812)

GO terms:
  GO:0004746 riboflavin synthase activity (F, IDA)
  GO:0009231 riboflavin biosynthetic process (P, IDA)
  GO:0005634 nucleus (C, HDA)
  GO:0005829 cytosol (C, HDA)

InterPro domains:
  IPR001783 Lumazine-binding protein [PIRSF000498] (1-201)
  IPR001783 Lumazine-binding protein [PTHR21098] (1-205)
  IPR001783 Lumazine-binding protein [TIGR00187] (1-199)
  IPR001783 Lumazine-binding protein [cd00402] (1-187)
  IPR017938 Riboflavin synthase-like beta-barrel [SSF63380] (1-89)
  IPR017938 Riboflavin synthase-like beta-barrel [SSF63380] (94-203)
  IPR023366 ATP synthase subunit alpha, N-terminal domain-like superfamily [G3DSA:2.40.30.20] (1-89)
  IPR023366 ATP synthase subunit alpha, N-terminal domain-like superfamily [G3DSA:2.40.30.20] (102-208)
  IPR026017 Lumazine-binding domain [PF00677] (3-87)
  IPR026017 Lumazine-binding domain [PF00677] (100-185)
  IPR026017 Lumazine-binding domain [PS51177] (1-97)
  IPR026017 Lumazine-binding domain [PS51177] (98-195)